Protein AF-A0A8J4FY74-F1 (afdb_monomer_lite)

Structure (mmCIF, N/CA/C/O backbone):
data_AF-A0A8J4FY74-F1
#
_entry.id   AF-A0A8J4FY74-F1
#
loop_
_atom_site.group_PDB
_atom_site.id
_atom_site.type_symbol
_atom_site.label_atom_id
_atom_site.label_alt_id
_atom_site.label_comp_id
_atom_site.label_asym_id
_atom_site.label_entity_id
_atom_site.label_seq_id
_atom_site.pdbx_PDB_ins_code
_atom_site.Cartn_x
_atom_site.Cartn_y
_atom_site.Cartn_z
_atom_site.occupancy
_atom_site.B_iso_or_equiv
_atom_site.auth_seq_id
_atom_site.auth_comp_id
_atom_site.auth_asym_id
_atom_site.auth_atom_id
_atom_site.pdbx_PDB_model_num
ATOM 1 N N . ASP A 1 1 ? -21.400 -2.188 -6.696 1.00 51.12 1 ASP A N 1
ATOM 2 C CA . ASP A 1 1 ? -20.088 -1.815 -6.118 1.00 51.12 1 ASP A CA 1
ATOM 3 C C . ASP A 1 1 ? -20.196 -1.837 -4.600 1.00 51.12 1 ASP A C 1
ATOM 5 O O . ASP A 1 1 ? -20.844 -0.982 -4.014 1.00 51.12 1 ASP A O 1
ATOM 9 N N . ASP A 1 2 ? -19.689 -2.893 -3.968 1.00 59.81 2 ASP A N 1
ATOM 10 C CA . ASP A 1 2 ? -20.059 -3.289 -2.596 1.00 59.81 2 ASP A CA 1
ATOM 11 C C . ASP A 1 2 ? -19.355 -2.467 -1.486 1.00 59.81 2 ASP A C 1
ATOM 13 O O . ASP A 1 2 ? -19.825 -2.362 -0.357 1.00 59.81 2 ASP A O 1
ATOM 17 N N . CYS A 1 3 ? -18.247 -1.794 -1.822 1.00 63.53 3 CYS A N 1
ATOM 18 C CA . CYS A 1 3 ? -17.341 -1.144 -0.859 1.00 63.53 3 CYS A CA 1
ATOM 19 C C . CYS A 1 3 ? -17.929 0.107 -0.172 1.00 63.53 3 CYS A C 1
ATOM 21 O O . CYS A 1 3 ? -17.532 0.456 0.940 1.00 63.53 3 CYS A O 1
ATOM 23 N N . THR A 1 4 ? -18.873 0.802 -0.816 1.00 62.53 4 THR A N 1
ATOM 24 C CA . THR A 1 4 ? -19.471 2.035 -0.273 1.00 62.53 4 THR A CA 1
ATOM 25 C C . THR A 1 4 ? -20.534 1.760 0.786 1.00 62.53 4 THR A C 1
ATOM 27 O O . THR A 1 4 ? -20.801 2.638 1.597 1.00 62.53 4 THR A O 1
ATOM 30 N N . LYS A 1 5 ? -21.114 0.555 0.842 1.00 59.00 5 LYS A N 1
ATOM 31 C CA . LYS A 1 5 ? -22.143 0.198 1.837 1.00 59.00 5 LYS A CA 1
ATOM 32 C C . LYS A 1 5 ? -21.549 -0.116 3.212 1.00 59.00 5 LYS A C 1
ATOM 34 O O . LYS A 1 5 ? -22.191 0.124 4.229 1.00 59.00 5 LYS A O 1
ATOM 39 N N . SER A 1 6 ? -20.303 -0.584 3.258 1.00 61.28 6 SER A N 1
ATOM 40 C CA . SER A 1 6 ? -19.584 -0.949 4.487 1.00 61.28 6 SER A CA 1
ATOM 41 C C . SER A 1 6 ? -18.916 0.228 5.217 1.00 61.28 6 SER A C 1
ATOM 43 O O . SER A 1 6 ? -18.246 0.023 6.228 1.00 61.28 6 SER A O 1
ATOM 45 N N . CYS A 1 7 ? -19.077 1.466 4.736 1.00 62.50 7 CYS A N 1
ATOM 46 C CA . CYS A 1 7 ? -18.387 2.640 5.284 1.00 62.50 7 CYS A CA 1
ATOM 47 C C . CYS A 1 7 ? -18.921 3.121 6.649 1.00 62.50 7 CYS A C 1
ATOM 49 O O . CYS A 1 7 ? -18.202 3.805 7.375 1.00 62.50 7 CYS A O 1
ATOM 51 N N . ALA A 1 8 ? -20.146 2.740 7.027 1.00 55.25 8 ALA A N 1
ATOM 52 C CA . ALA A 1 8 ? -20.832 3.261 8.211 1.00 55.25 8 ALA A CA 1
ATOM 53 C C . ALA A 1 8 ? -20.417 2.615 9.553 1.00 55.25 8 ALA A C 1
ATOM 55 O O . ALA A 1 8 ? -20.835 3.095 10.601 1.00 55.25 8 ALA A O 1
ATOM 56 N N . ALA A 1 9 ? -19.605 1.549 9.553 1.00 52.06 9 ALA A N 1
ATOM 57 C CA . ALA A 1 9 ? -19.385 0.713 10.746 1.00 52.06 9 ALA A CA 1
ATOM 58 C C . ALA A 1 9 ? -17.923 0.608 11.226 1.00 52.06 9 ALA A C 1
ATOM 60 O O . ALA A 1 9 ? -17.611 -0.225 12.075 1.00 52.06 9 ALA A O 1
ATOM 61 N N . ALA A 1 10 ? -17.001 1.417 10.700 1.00 51.25 10 ALA A N 1
ATOM 62 C CA . ALA A 1 10 ? -15.571 1.202 10.943 1.00 51.25 10 ALA A CA 1
ATOM 63 C C . ALA A 1 10 ? -15.005 1.871 12.217 1.00 51.25 10 ALA A C 1
ATOM 65 O O . ALA A 1 10 ? -13.792 1.952 12.388 1.00 51.25 10 ALA A O 1
ATOM 66 N N . ALA A 1 11 ? -15.871 2.321 13.127 1.00 47.19 11 ALA A N 1
ATOM 67 C CA . ALA A 1 11 ? -15.486 2.772 14.460 1.00 47.19 11 ALA A CA 1
ATOM 68 C C . ALA A 1 11 ? -16.169 1.877 15.508 1.00 47.19 11 ALA A C 1
ATOM 70 O O . ALA A 1 11 ? -17.337 2.081 15.826 1.00 47.19 11 ALA A O 1
ATOM 71 N N . GLY A 1 12 ? -15.445 0.876 16.025 1.00 50.69 12 GLY A N 1
ATOM 72 C CA . GLY A 1 12 ? -15.851 0.135 17.229 1.00 50.69 12 GLY A CA 1
ATOM 73 C C . GLY A 1 12 ? -16.395 -1.288 17.039 1.00 50.69 12 GLY A C 1
ATOM 74 O O . GLY A 1 12 ? -17.428 -1.618 17.615 1.00 50.69 12 GLY A O 1
ATOM 75 N N . SER A 1 13 ? -15.700 -2.167 16.305 1.00 52.16 13 SER A N 1
ATOM 76 C CA . SER A 1 13 ? -15.969 -3.620 16.345 1.00 52.16 13 SER A CA 1
ATOM 77 C C . SER A 1 13 ? -14.731 -4.420 16.760 1.00 52.16 13 SER A C 1
ATOM 79 O O . SER A 1 13 ? -13.610 -3.930 16.670 1.00 52.16 13 SER A O 1
ATOM 81 N N . LEU A 1 14 ? -14.913 -5.677 17.176 1.00 49.75 14 LEU A N 1
ATOM 82 C CA . LEU A 1 14 ? -13.839 -6.600 17.579 1.00 49.75 14 LEU A CA 1
ATOM 83 C C . LEU A 1 14 ? -12.745 -6.779 16.496 1.00 49.75 14 LEU A C 1
ATOM 85 O O . LEU A 1 14 ? -11.603 -7.101 16.825 1.00 49.75 14 LEU A O 1
ATOM 89 N N . ALA A 1 15 ? -13.055 -6.499 15.221 1.00 50.28 15 ALA A N 1
ATOM 90 C CA . ALA A 1 15 ? -12.091 -6.479 14.115 1.00 50.28 15 ALA A CA 1
ATOM 91 C C . ALA A 1 15 ? -11.041 -5.349 14.227 1.00 50.28 15 ALA A C 1
ATOM 93 O O . ALA A 1 15 ? -9.936 -5.482 13.699 1.00 50.28 15 ALA A O 1
ATOM 94 N N . ASP A 1 16 ? -11.344 -4.278 14.966 1.00 50.66 16 ASP A N 1
ATOM 95 C CA . ASP A 1 16 ? -10.445 -3.144 15.229 1.00 50.66 16 ASP A CA 1
ATOM 96 C C . ASP A 1 16 ? -9.227 -3.560 16.077 1.00 50.66 16 ASP A C 1
ATOM 98 O O . ASP A 1 16 ? -8.141 -2.995 15.971 1.00 50.66 16 ASP A O 1
ATOM 102 N N . SER A 1 17 ? -9.357 -4.642 16.857 1.00 54.47 17 SER A N 1
ATOM 103 C CA . SER A 1 17 ? -8.238 -5.188 17.635 1.00 54.47 17 SER A CA 1
ATOM 104 C C . SER A 1 17 ? -7.145 -5.840 16.770 1.00 54.47 17 SER A C 1
ATOM 106 O O . SER A 1 17 ? -5.993 -5.922 17.212 1.00 54.47 17 SER A O 1
ATOM 108 N N . ILE A 1 18 ? -7.482 -6.246 15.535 1.00 62.66 18 ILE A N 1
ATOM 109 C CA . ILE A 1 18 ? -6.575 -6.901 14.577 1.00 62.66 18 ILE A CA 1
ATOM 110 C C . ILE A 1 18 ? -5.935 -5.873 13.625 1.00 62.66 18 ILE A C 1
ATOM 112 O O . ILE A 1 18 ? -4.758 -6.005 13.286 1.00 62.66 18 ILE A O 1
ATOM 116 N N . ILE A 1 19 ? -6.657 -4.815 13.233 1.00 75.69 19 ILE A N 1
ATOM 117 C CA . ILE A 1 19 ? -6.165 -3.777 12.304 1.00 75.69 19 ILE A CA 1
ATOM 118 C C . ILE A 1 19 ? -5.483 -2.639 13.071 1.00 75.69 19 ILE A C 1
ATOM 120 O O . ILE A 1 19 ? -5.934 -1.495 13.099 1.00 75.69 19 ILE A O 1
ATOM 124 N N . ARG A 1 20 ? -4.353 -2.943 13.716 1.00 84.50 20 ARG A N 1
ATOM 125 C CA . ARG A 1 20 ? -3.568 -1.909 1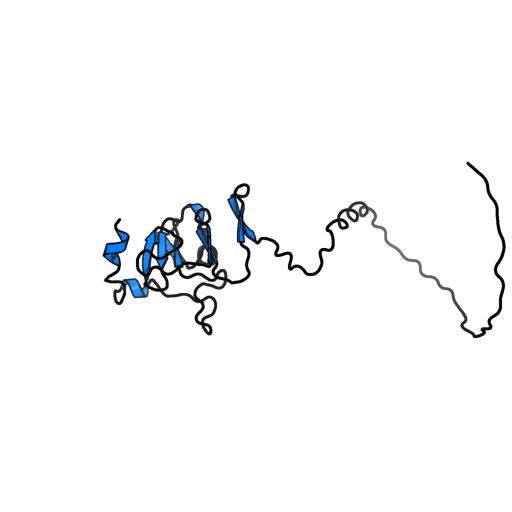4.403 1.00 84.50 20 ARG A CA 1
ATOM 126 C C . ARG A 1 20 ? -2.802 -1.059 13.395 1.00 84.50 20 ARG A C 1
ATOM 128 O O . ARG A 1 20 ? -2.045 -1.583 12.574 1.00 84.50 20 ARG A O 1
ATOM 135 N N . ARG A 1 21 ? -2.945 0.266 13.511 1.00 92.88 21 ARG A N 1
ATOM 136 C CA . ARG A 1 21 ? -2.099 1.235 12.798 1.00 92.88 21 ARG A CA 1
ATOM 137 C C . ARG A 1 21 ? -0.630 0.954 13.101 1.00 92.88 21 ARG A C 1
ATOM 139 O O . ARG A 1 21 ? -0.252 0.797 14.260 1.00 92.88 21 ARG A O 1
ATOM 146 N N . SER A 1 22 ? 0.193 0.937 12.059 1.00 94.94 22 SER A N 1
ATOM 147 C CA . SER A 1 22 ? 1.646 0.881 12.186 1.00 94.94 22 SER A CA 1
ATOM 148 C C . SER A 1 22 ? 2.260 2.206 11.746 1.00 94.94 22 SER A C 1
ATOM 150 O O . SER A 1 22 ? 1.730 2.894 10.868 1.00 94.94 22 SER A O 1
ATOM 152 N N . PHE A 1 23 ? 3.397 2.553 12.339 1.00 96.94 23 PHE A N 1
ATOM 153 C CA . PHE A 1 23 ? 4.067 3.824 12.100 1.00 96.94 23 PHE A CA 1
ATOM 154 C C . PHE A 1 23 ? 5.465 3.595 11.526 1.00 96.94 23 PHE A C 1
ATOM 156 O O . PHE A 1 23 ? 6.201 2.714 11.968 1.00 96.94 23 PHE A O 1
ATOM 163 N N . HIS A 1 24 ? 5.816 4.394 10.520 1.00 97.25 24 HIS A N 1
ATOM 164 C CA . HIS A 1 24 ? 7.198 4.559 10.081 1.00 97.25 24 HIS A CA 1
ATOM 165 C C . HIS A 1 24 ? 7.949 5.470 11.062 1.00 97.25 24 HIS A C 1
ATOM 167 O O . HIS A 1 24 ? 9.112 5.229 11.363 1.00 97.25 24 HIS A O 1
ATOM 173 N N . ASP A 1 25 ? 7.275 6.506 11.563 1.00 96.94 25 ASP A N 1
ATOM 174 C CA . ASP A 1 25 ? 7.751 7.373 12.638 1.00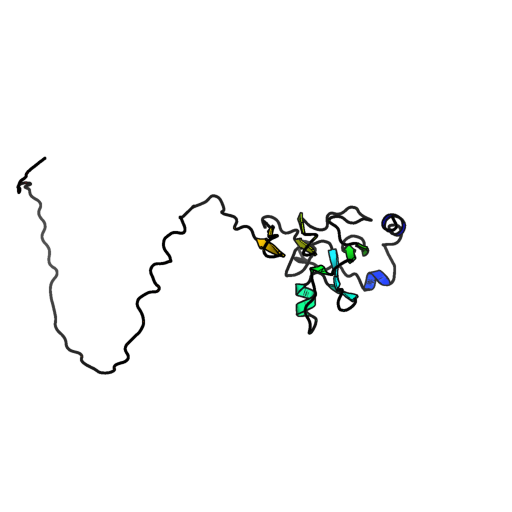 96.94 25 ASP A CA 1
ATOM 175 C C . ASP A 1 25 ? 6.564 7.678 13.557 1.00 96.94 25 ASP A C 1
ATOM 177 O O . ASP A 1 25 ? 5.616 8.361 13.162 1.00 96.94 25 ASP A O 1
ATOM 181 N N . ALA A 1 26 ? 6.591 7.113 14.763 1.00 95.19 26 ALA A N 1
ATOM 182 C CA . ALA A 1 26 ? 5.511 7.272 15.730 1.00 95.19 26 ALA A CA 1
ATOM 183 C C . ALA A 1 26 ? 5.476 8.681 16.341 1.00 95.19 26 ALA A C 1
ATOM 185 O O . ALA A 1 26 ? 4.389 9.192 16.598 1.00 95.19 26 ALA A O 1
ATOM 186 N N . ALA A 1 27 ? 6.633 9.325 16.528 1.00 96.44 27 ALA A N 1
ATOM 187 C CA . ALA A 1 27 ? 6.717 10.660 17.119 1.00 96.44 27 ALA A CA 1
ATOM 188 C C . ALA A 1 27 ? 6.156 11.725 16.167 1.00 96.44 27 ALA A C 1
ATOM 190 O O . ALA A 1 27 ? 5.453 12.636 16.597 1.00 96.44 27 ALA A O 1
ATOM 191 N N . ALA A 1 28 ? 6.406 11.568 14.865 1.00 95.38 28 ALA A N 1
ATOM 192 C CA . ALA A 1 28 ? 5.867 12.442 13.824 1.00 95.38 28 ALA A CA 1
ATOM 193 C C . ALA A 1 28 ? 4.465 12.031 13.323 1.00 95.38 28 ALA A C 1
ATOM 195 O O . ALA A 1 28 ? 3.920 12.676 12.427 1.00 95.38 28 ALA A O 1
ATOM 196 N N . GLY A 1 29 ? 3.881 10.942 13.842 1.00 94.75 29 GLY A N 1
ATOM 197 C CA . GLY A 1 29 ? 2.577 10.432 13.399 1.00 94.75 29 GLY A CA 1
ATOM 198 C C . GLY A 1 29 ? 2.554 9.914 11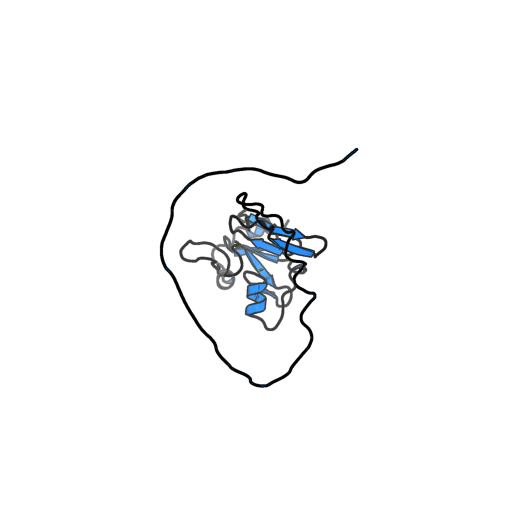.952 1.00 94.75 29 GLY A C 1
ATOM 199 O O . GLY A 1 29 ? 1.493 9.838 11.331 1.00 94.75 29 GLY A O 1
ATOM 200 N N . ILE A 1 30 ? 3.711 9.554 11.390 1.00 96.88 30 ILE A N 1
ATOM 201 C CA . ILE A 1 30 ? 3.843 9.091 10.005 1.00 96.88 30 ILE A CA 1
ATOM 202 C C . ILE A 1 30 ? 3.522 7.597 9.939 1.00 96.88 30 ILE A C 1
ATOM 204 O O . ILE A 1 30 ? 4.271 6.756 10.444 1.00 96.88 30 ILE A O 1
ATOM 208 N N . LEU A 1 31 ? 2.427 7.253 9.258 1.00 97.75 31 LEU A N 1
ATOM 209 C CA . LEU A 1 31 ? 2.002 5.867 9.054 1.00 97.75 31 LEU A CA 1
ATOM 210 C C . LEU A 1 31 ? 2.939 5.090 8.121 1.00 97.75 31 LEU A C 1
ATOM 212 O O . LEU A 1 31 ? 3.511 5.626 7.166 1.00 97.75 31 LEU A O 1
ATOM 216 N N . GLY A 1 32 ? 3.065 3.792 8.385 1.00 97.38 32 GLY A N 1
ATOM 217 C CA . GLY A 1 32 ? 3.876 2.883 7.585 1.00 97.38 32 GLY A CA 1
ATOM 218 C C . GLY A 1 32 ? 4.645 1.891 8.445 1.00 97.38 32 GLY A C 1
ATOM 219 O O . GLY A 1 32 ? 4.150 1.413 9.461 1.00 97.38 32 GLY A O 1
ATOM 220 N N . CYS A 1 33 ? 5.844 1.542 8.002 1.00 97.50 33 CYS A N 1
ATOM 221 C CA . CYS A 1 33 ? 6.778 0.661 8.705 1.00 97.50 33 CYS A CA 1
ATOM 222 C C . CYS A 1 33 ? 8.213 1.099 8.397 1.00 97.50 33 CYS A C 1
ATOM 224 O O . CYS A 1 33 ? 8.405 1.960 7.545 1.00 97.50 33 CYS A O 1
ATOM 226 N N . LYS A 1 34 ? 9.218 0.442 8.988 1.00 97.00 34 LYS A N 1
ATOM 227 C CA . LYS A 1 34 ? 10.648 0.710 8.721 1.00 97.00 34 LYS A CA 1
ATOM 228 C C . LYS A 1 34 ? 11.061 0.648 7.238 1.00 97.00 34 LYS A C 1
ATOM 230 O O . LYS A 1 34 ? 12.133 1.119 6.885 1.00 97.00 34 LYS A O 1
ATOM 235 N N . HIS A 1 35 ? 10.247 0.029 6.380 1.00 96.94 35 HIS A N 1
ATOM 236 C CA . HIS A 1 35 ? 10.546 -0.148 4.959 1.00 96.94 35 HIS A CA 1
ATOM 237 C C . HIS A 1 35 ? 9.963 0.950 4.065 1.00 96.94 35 HIS A C 1
ATOM 239 O O . HIS A 1 35 ? 10.622 1.395 3.130 1.00 96.94 35 HIS A O 1
ATOM 245 N N . TYR A 1 36 ? 8.710 1.338 4.321 1.00 97.12 36 TYR A N 1
ATOM 246 C CA . TYR A 1 36 ? 7.931 2.233 3.464 1.00 97.12 36 TYR A CA 1
ATOM 247 C C . TYR A 1 36 ? 6.963 3.061 4.306 1.00 97.12 36 TYR A C 1
ATOM 249 O O . TYR A 1 36 ? 6.305 2.527 5.212 1.00 97.12 36 TYR A O 1
ATOM 257 N N . ARG A 1 37 ? 6.819 4.343 3.959 1.00 97.75 37 ARG A N 1
ATOM 258 C CA . ARG A 1 37 ? 5.726 5.187 4.458 1.00 97.75 37 ARG A CA 1
ATOM 259 C C . ARG A 1 37 ? 4.479 4.867 3.645 1.00 97.75 37 ARG A C 1
ATOM 261 O O . ARG A 1 37 ? 4.550 4.825 2.426 1.00 97.75 37 ARG A O 1
ATOM 268 N N . ARG A 1 38 ? 3.349 4.579 4.286 1.00 97.94 38 ARG A N 1
ATOM 269 C CA . ARG A 1 38 ? 2.100 4.199 3.595 1.00 97.94 38 ARG A CA 1
ATOM 270 C C . ARG A 1 38 ? 0.932 4.190 4.564 1.00 97.94 38 ARG A C 1
ATOM 272 O O . ARG A 1 38 ? 1.122 3.977 5.757 1.00 97.94 38 ARG A O 1
ATOM 279 N N . LYS A 1 39 ? -0.283 4.342 4.040 1.00 97.56 39 LYS A N 1
ATOM 280 C CA . LYS A 1 39 ? -1.524 4.383 4.832 1.00 97.56 39 LYS A CA 1
ATOM 281 C C . LYS A 1 39 ? -2.391 3.119 4.706 1.00 97.56 39 LYS A C 1
ATOM 283 O O . LYS A 1 39 ? -3.532 3.122 5.160 1.00 97.56 39 LYS A O 1
ATOM 288 N N . CYS A 1 40 ? -1.868 2.037 4.126 1.00 97.19 40 CYS A N 1
ATOM 289 C CA . CYS A 1 40 ? -2.539 0.733 4.052 1.00 97.19 40 CYS A CA 1
ATOM 290 C C . CYS A 1 40 ? -1.664 -0.442 4.492 1.00 97.19 40 CYS A C 1
ATOM 292 O O . CYS A 1 40 ? -0.441 -0.396 4.350 1.00 97.19 40 CYS A O 1
ATOM 294 N N . GLN A 1 41 ? -2.308 -1.517 4.944 1.00 97.25 41 GLN A N 1
ATOM 295 C CA . GLN A 1 41 ? -1.713 -2.836 5.183 1.00 97.25 41 GLN A CA 1
ATOM 296 C C . GLN A 1 41 ? -2.219 -3.821 4.121 1.00 97.25 41 GLN A C 1
ATOM 298 O O . GLN A 1 41 ? -3.346 -3.690 3.656 1.00 97.25 41 GLN A O 1
ATOM 303 N N . LEU A 1 42 ? -1.394 -4.778 3.708 1.00 97.44 42 LEU A N 1
ATOM 304 C CA . LEU A 1 42 ? -1.733 -5.790 2.707 1.00 97.44 42 LEU A CA 1
ATOM 305 C C . LEU A 1 42 ? -2.233 -7.067 3.378 1.00 97.44 42 LEU A C 1
ATOM 307 O O . LEU A 1 42 ? -1.706 -7.463 4.419 1.00 97.44 42 LEU A O 1
ATOM 311 N N . VAL A 1 43 ? -3.194 -7.730 2.739 1.00 97.25 43 VAL A N 1
ATOM 312 C CA . VAL A 1 43 ? -3.535 -9.121 3.053 1.00 97.25 43 VAL A CA 1
ATOM 313 C C . VAL A 1 43 ? -2.596 -10.018 2.253 1.00 97.25 43 VAL A C 1
ATOM 315 O O . VAL A 1 43 ? -2.578 -9.967 1.024 1.00 97.25 43 VAL A O 1
ATOM 318 N N . ALA A 1 44 ? -1.772 -10.804 2.940 1.00 97.06 44 ALA A N 1
ATOM 319 C CA . ALA A 1 44 ? -0.825 -11.698 2.293 1.00 97.06 44 ALA A CA 1
ATOM 320 C C . ALA A 1 44 ? -1.574 -12.873 1.636 1.00 97.06 44 ALA A C 1
ATOM 322 O O . ALA A 1 44 ? -2.237 -13.630 2.348 1.00 97.06 44 ALA A O 1
ATOM 323 N N . PRO A 1 45 ? -1.458 -13.083 0.312 1.00 97.44 45 PRO A N 1
ATOM 324 C CA . PRO A 1 45 ? -2.218 -14.121 -0.392 1.00 97.44 45 PRO A CA 1
ATOM 325 C C . PRO A 1 45 ? -1.814 -15.546 0.014 1.00 97.44 45 PRO A C 1
ATOM 327 O O . PRO A 1 45 ? -2.618 -16.464 -0.077 1.00 97.44 45 PRO A O 1
ATOM 330 N N . CYS A 1 46 ? -0.583 -15.736 0.494 1.00 97.25 46 CYS A N 1
ATOM 331 C CA . CYS A 1 46 ? -0.056 -17.038 0.908 1.00 97.25 46 CYS A CA 1
ATOM 332 C C . CYS A 1 46 ? -0.623 -17.549 2.241 1.00 97.25 46 CYS A C 1
ATOM 334 O O . CYS A 1 46 ? -0.716 -18.757 2.431 1.00 97.25 46 CYS A O 1
ATOM 336 N N . CYS A 1 47 ? -0.979 -16.663 3.174 1.00 96.06 47 CYS A N 1
ATOM 337 C CA . CYS A 1 47 ? -1.368 -17.063 4.532 1.00 96.06 47 CYS A CA 1
ATOM 338 C C . CYS A 1 47 ? -2.590 -16.323 5.096 1.00 96.06 47 CYS A C 1
ATOM 340 O O . CYS A 1 47 ? -2.985 -16.580 6.231 1.00 96.06 47 CYS A O 1
ATOM 342 N N . GLY A 1 48 ? -3.168 -15.376 4.350 1.00 94.44 48 GLY A N 1
ATOM 343 C CA . GLY A 1 48 ? -4.327 -14.575 4.760 1.00 94.44 48 GLY A CA 1
ATOM 344 C C . GLY A 1 48 ? -4.056 -13.577 5.893 1.00 94.44 48 GLY A C 1
ATOM 345 O O . GLY A 1 48 ? -4.967 -12.871 6.322 1.00 94.44 48 GLY A O 1
ATOM 346 N N . LYS A 1 49 ? -2.816 -13.505 6.392 1.00 95.12 49 LYS A N 1
ATOM 347 C CA . LYS A 1 49 ? -2.409 -12.600 7.472 1.00 95.12 49 LYS A CA 1
ATOM 348 C C . LYS A 1 49 ? -2.169 -11.186 6.949 1.00 95.12 49 LYS A C 1
ATOM 350 O O . LYS A 1 49 ? -1.916 -10.970 5.765 1.00 95.12 49 LYS A O 1
ATOM 355 N N . ILE A 1 50 ? -2.220 -10.218 7.857 1.00 96.19 50 ILE A N 1
ATOM 356 C CA . ILE A 1 50 ? -2.144 -8.794 7.534 1.00 96.19 50 ILE A CA 1
ATOM 357 C C . ILE A 1 50 ? -0.755 -8.269 7.872 1.00 96.19 50 ILE A C 1
ATOM 359 O O . ILE A 1 50 ? -0.286 -8.414 8.999 1.00 96.19 50 ILE A O 1
ATOM 363 N N . PHE A 1 51 ? -0.114 -7.621 6.903 1.00 97.19 51 PHE A N 1
ATOM 364 C CA . PHE A 1 51 ? 1.210 -7.030 7.074 1.00 97.19 51 PHE A CA 1
ATOM 365 C C . PHE A 1 51 ? 1.275 -5.646 6.450 1.00 97.19 51 PHE A C 1
ATOM 367 O O . PHE A 1 51 ? 0.711 -5.394 5.389 1.00 97.19 51 PHE A O 1
ATOM 374 N N . THR A 1 52 ? 2.034 -4.733 7.055 1.00 97.06 52 THR A N 1
ATOM 375 C CA . THR A 1 52 ? 2.184 -3.377 6.509 1.00 97.06 52 THR A CA 1
ATOM 376 C C . THR A 1 52 ? 2.813 -3.371 5.119 1.00 97.06 52 THR A C 1
ATOM 378 O O . THR A 1 52 ? 2.438 -2.566 4.273 1.00 97.06 52 THR A O 1
ATOM 381 N N . CYS A 1 53 ? 3.754 -4.271 4.844 1.00 97.75 53 CYS A N 1
ATOM 382 C CA . CYS A 1 53 ? 4.306 -4.464 3.507 1.00 97.75 53 CYS A CA 1
ATOM 383 C C . CYS A 1 53 ? 4.858 -5.884 3.341 1.00 97.75 53 CYS A C 1
ATOM 385 O O . CYS A 1 53 ? 5.014 -6.611 4.320 1.00 97.75 53 CYS A O 1
ATOM 387 N N . ARG A 1 54 ? 5.236 -6.245 2.108 1.00 97.56 54 ARG A N 1
ATOM 388 C CA . ARG A 1 54 ? 5.835 -7.555 1.802 1.00 97.56 54 ARG A CA 1
ATOM 389 C C . ARG A 1 54 ? 7.113 -7.849 2.591 1.00 97.56 54 ARG A C 1
ATOM 391 O O . ARG A 1 54 ? 7.374 -8.991 2.910 1.00 97.56 54 ARG A O 1
ATOM 398 N N . LEU A 1 55 ? 7.914 -6.824 2.893 1.00 97.94 55 LEU A N 1
ATOM 399 C CA . LEU A 1 55 ? 9.161 -7.010 3.638 1.00 97.94 55 LEU A CA 1
ATOM 400 C C . LEU A 1 55 ? 8.872 -7.281 5.117 1.00 97.94 55 LEU A C 1
ATOM 402 O O . LEU A 1 55 ? 9.524 -8.112 5.722 1.00 97.94 55 LEU A O 1
ATOM 406 N N . CYS A 1 56 ? 7.834 -6.657 5.683 1.00 97.94 56 CYS A N 1
ATOM 407 C CA . CYS A 1 56 ? 7.361 -7.011 7.022 1.00 97.94 56 CYS A CA 1
ATOM 408 C C . CYS A 1 56 ? 6.799 -8.437 7.080 1.00 97.94 56 CYS A C 1
ATOM 410 O O . CYS A 1 56 ? 6.928 -9.078 8.114 1.00 97.94 56 CYS A O 1
ATOM 412 N N . HIS A 1 57 ? 6.176 -8.917 5.999 1.00 97.81 57 HIS A N 1
ATOM 413 C CA . HIS A 1 57 ? 5.783 -10.320 5.890 1.00 97.81 57 HIS A CA 1
ATOM 414 C C . HIS A 1 57 ? 7.014 -11.233 5.872 1.00 97.81 57 HIS A C 1
ATOM 416 O O . HIS A 1 57 ? 7.110 -12.118 6.714 1.00 97.81 57 HIS A O 1
ATOM 422 N N . ASP A 1 58 ? 7.940 -11.006 4.932 1.00 97.88 58 ASP A N 1
ATOM 423 C CA . ASP A 1 58 ? 9.146 -11.826 4.754 1.00 97.88 58 ASP A CA 1
ATOM 424 C C . ASP A 1 58 ? 10.019 -11.851 6.031 1.00 97.88 58 ASP A C 1
ATOM 426 O O . ASP A 1 58 ? 10.651 -12.860 6.309 1.00 97.88 58 ASP A O 1
ATOM 430 N N . ASP A 1 59 ? 10.030 -10.773 6.826 1.00 97.62 59 ASP A N 1
ATOM 431 C CA . ASP A 1 59 ? 10.732 -10.714 8.120 1.00 97.62 59 ASP A CA 1
ATOM 432 C C . ASP A 1 59 ? 10.052 -11.557 9.220 1.00 97.62 59 ASP A C 1
ATOM 434 O O . ASP A 1 59 ? 10.712 -12.008 10.154 1.00 97.62 59 ASP A O 1
ATOM 438 N N . ALA A 1 60 ? 8.725 -11.705 9.164 1.00 96.88 60 ALA A N 1
ATOM 439 C CA . ALA A 1 60 ? 7.921 -12.332 10.217 1.00 96.88 60 ALA A CA 1
ATOM 440 C C . ALA A 1 60 ? 7.527 -13.785 9.908 1.00 96.88 60 ALA A C 1
ATOM 442 O O . ALA A 1 60 ? 7.026 -14.485 10.789 1.00 96.88 60 ALA A O 1
ATOM 443 N N . CYS A 1 61 ? 7.700 -14.219 8.660 1.00 96.44 61 CYS A N 1
ATOM 444 C CA . CYS A 1 61 ? 7.327 -15.542 8.177 1.00 96.44 61 CYS A CA 1
ATOM 445 C C . CYS A 1 61 ? 8.547 -16.274 7.610 1.00 96.44 61 CYS A C 1
ATOM 447 O O . CYS A 1 61 ? 9.504 -15.671 7.142 1.00 96.44 61 CYS A O 1
ATOM 449 N N . ASP A 1 62 ? 8.479 -17.598 7.591 1.00 96.56 62 ASP A N 1
ATOM 450 C CA . ASP A 1 62 ? 9.484 -18.505 7.021 1.00 96.56 62 ASP A CA 1
ATOM 451 C C . ASP A 1 62 ? 9.412 -18.631 5.486 1.00 96.56 62 ASP A C 1
ATOM 453 O O . ASP A 1 62 ? 10.123 -19.430 4.876 1.00 96.56 62 ASP A O 1
ATOM 457 N N . HIS A 1 63 ? 8.559 -17.837 4.842 1.00 96.56 63 HIS A N 1
ATOM 458 C CA . HIS A 1 63 ? 8.334 -17.848 3.405 1.00 96.56 63 HIS A CA 1
ATOM 459 C C . HIS A 1 63 ? 8.172 -16.431 2.862 1.00 96.56 63 HIS A C 1
ATOM 461 O O . HIS A 1 63 ? 7.925 -15.466 3.589 1.00 96.56 63 HIS A O 1
ATOM 467 N N . ARG A 1 64 ? 8.299 -16.310 1.539 1.00 97.12 64 ARG A N 1
ATOM 468 C CA . ARG A 1 64 ? 8.221 -15.025 0.848 1.00 97.12 64 ARG A CA 1
ATOM 469 C C . ARG A 1 64 ? 6.828 -14.766 0.307 1.00 97.12 64 ARG A C 1
ATOM 471 O O . ARG A 1 64 ? 6.214 -15.654 -0.280 1.00 97.12 64 ARG A O 1
ATOM 478 N N . MET A 1 65 ? 6.367 -13.531 0.446 1.00 97.19 65 MET A N 1
ATOM 479 C CA . MET A 1 65 ? 5.082 -13.114 -0.105 1.00 97.19 65 MET A CA 1
ATOM 480 C C . MET A 1 65 ? 5.192 -12.849 -1.608 1.00 97.19 65 MET A C 1
ATOM 482 O O . MET A 1 65 ? 6.035 -12.054 -2.047 1.00 97.19 65 MET A O 1
ATOM 486 N N . ASP A 1 66 ? 4.285 -13.430 -2.397 1.00 96.62 66 ASP A N 1
ATOM 487 C CA . ASP A 1 66 ? 4.099 -12.999 -3.779 1.00 96.62 66 ASP A CA 1
ATOM 488 C C . ASP A 1 66 ? 3.407 -11.630 -3.807 1.00 96.62 66 ASP A C 1
ATOM 490 O O . ASP A 1 66 ? 2.265 -11.461 -3.382 1.00 96.62 66 ASP A O 1
ATOM 494 N N . ARG A 1 67 ? 4.131 -10.629 -4.309 1.00 95.56 67 ARG A N 1
ATOM 495 C CA . ARG A 1 67 ? 3.647 -9.251 -4.404 1.00 95.56 67 ARG A CA 1
ATOM 496 C C . ARG A 1 67 ? 2.632 -9.045 -5.525 1.00 95.56 67 ARG A C 1
ATOM 498 O O . ARG A 1 67 ? 1.892 -8.073 -5.451 1.00 95.56 67 ARG A O 1
ATOM 505 N N . TYR A 1 68 ? 2.608 -9.892 -6.553 1.00 96.75 68 TYR A N 1
ATOM 506 C CA . TYR A 1 68 ? 1.708 -9.717 -7.701 1.00 96.75 68 TYR A CA 1
ATOM 507 C C . TYR A 1 68 ? 0.317 -10.300 -7.427 1.00 96.75 68 TYR A C 1
ATOM 509 O O . TYR A 1 68 ? -0.665 -9.803 -7.962 1.00 96.75 68 TYR A O 1
ATOM 517 N N . ALA A 1 69 ? 0.227 -11.297 -6.543 1.00 97.44 69 ALA A N 1
ATOM 518 C CA . ALA A 1 69 ? -1.021 -11.967 -6.177 1.00 97.44 69 ALA A CA 1
ATOM 519 C C . ALA A 1 69 ? -1.852 -11.237 -5.099 1.00 97.44 69 ALA A C 1
ATOM 521 O O . ALA A 1 69 ? -2.898 -11.731 -4.684 1.00 97.44 69 ALA A O 1
ATOM 522 N N . VAL A 1 70 ? -1.396 -10.083 -4.602 1.00 97.62 70 VAL A N 1
ATOM 523 C CA . VAL A 1 70 ? -2.118 -9.328 -3.568 1.00 97.62 70 VAL A CA 1
ATOM 524 C C . VAL A 1 70 ? -3.378 -8.702 -4.170 1.00 97.62 70 VAL A C 1
ATOM 526 O O . VAL A 1 70 ? -3.283 -7.876 -5.067 1.00 97.62 70 VAL A O 1
ATOM 529 N N . SER A 1 71 ? -4.553 -9.053 -3.651 1.00 97.38 71 SER A N 1
ATOM 530 C CA . SER A 1 71 ? -5.846 -8.546 -4.140 1.00 97.38 71 SER A CA 1
ATOM 531 C C . SER A 1 71 ? -6.552 -7.607 -3.160 1.00 97.38 71 SER A C 1
ATOM 533 O O . SER A 1 71 ? -7.355 -6.771 -3.577 1.00 97.38 71 SER A O 1
ATOM 535 N N . GLU A 1 72 ? -6.223 -7.685 -1.868 1.00 96.69 72 GLU A N 1
ATOM 536 C CA . GLU A 1 72 ? -6.909 -6.947 -0.805 1.00 96.69 72 GLU A CA 1
ATOM 537 C C . GLU A 1 72 ? -5.951 -6.194 0.129 1.00 96.69 72 GLU A C 1
ATOM 539 O O . GLU A 1 72 ? -4.800 -6.581 0.363 1.00 96.69 72 GLU A O 1
ATOM 544 N N . MET A 1 73 ? -6.454 -5.100 0.700 1.00 96.12 73 MET A N 1
ATOM 545 C CA . MET A 1 73 ? -5.752 -4.256 1.660 1.00 96.12 73 MET A CA 1
ATOM 546 C C . MET A 1 73 ? -6.694 -3.704 2.735 1.00 96.12 73 MET A C 1
ATOM 548 O O . MET A 1 73 ? -7.903 -3.597 2.540 1.00 96.12 73 MET A O 1
ATOM 552 N N . TYR A 1 74 ? -6.115 -3.273 3.851 1.00 96.19 74 TYR A N 1
ATOM 553 C CA . TYR A 1 74 ? -6.796 -2.534 4.909 1.00 96.19 74 TYR A CA 1
ATOM 554 C C . TYR A 1 74 ? -6.337 -1.079 4.936 1.00 96.19 74 TYR A C 1
ATOM 556 O O . TYR A 1 74 ? -5.140 -0.795 4.840 1.00 96.19 74 TYR A O 1
ATOM 564 N N . CYS A 1 75 ? -7.273 -0.141 5.091 1.00 95.31 75 CYS A N 1
ATOM 565 C CA . CYS A 1 75 ? -6.939 1.262 5.328 1.00 95.31 75 CYS A CA 1
ATOM 566 C C . CYS A 1 75 ? -6.520 1.464 6.786 1.00 95.31 75 CYS A C 1
ATOM 568 O O . CYS A 1 75 ? -7.302 1.200 7.690 1.00 95.31 75 CYS A O 1
ATOM 570 N N . MET A 1 76 ? -5.338 2.026 7.036 1.00 94.75 76 MET A N 1
ATOM 571 C CA . MET A 1 76 ? -4.915 2.354 8.400 1.00 94.75 76 MET A CA 1
ATOM 572 C C . MET A 1 76 ? -5.667 3.562 8.978 1.00 94.75 76 MET A C 1
ATOM 574 O O . MET A 1 76 ? -5.692 3.737 10.189 1.00 94.75 76 MET A O 1
ATOM 578 N N . MET A 1 77 ? -6.298 4.406 8.154 1.00 92.69 77 MET A N 1
ATOM 579 C CA . MET A 1 77 ? -7.047 5.562 8.663 1.00 92.69 77 MET A CA 1
ATOM 580 C C . MET A 1 77 ? -8.408 5.161 9.227 1.00 92.69 77 MET A C 1
ATOM 582 O O . MET A 1 77 ? -8.746 5.584 10.327 1.00 92.69 77 MET A O 1
ATOM 586 N N . CYS A 1 78 ? -9.168 4.351 8.491 1.00 91.06 78 CYS A N 1
ATOM 587 C CA . CYS A 1 78 ? -10.541 3.997 8.851 1.00 91.06 78 CYS A CA 1
ATOM 588 C C . CYS A 1 78 ? -10.771 2.493 9.037 1.00 91.06 78 CYS A C 1
ATOM 590 O O . CYS A 1 78 ? -11.913 2.095 9.148 1.00 91.06 78 CYS A O 1
ATOM 592 N N . GLY A 1 79 ? -9.749 1.639 8.975 1.00 90.75 79 GLY A N 1
ATOM 593 C CA . GLY A 1 79 ? -9.878 0.200 9.236 1.00 90.75 79 GLY A CA 1
ATOM 594 C C . GLY A 1 79 ? -10.597 -0.629 8.161 1.00 90.75 79 GLY A C 1
ATOM 595 O O . GLY A 1 79 ? -10.697 -1.842 8.312 1.00 90.75 79 GLY A O 1
ATOM 596 N N . ILE A 1 80 ? -11.086 -0.032 7.066 1.00 91.06 80 ILE A N 1
ATOM 597 C CA . ILE A 1 80 ? -11.865 -0.772 6.057 1.00 91.06 80 ILE A CA 1
ATOM 598 C C . ILE A 1 80 ? -10.990 -1.760 5.266 1.00 91.06 80 ILE A C 1
ATOM 600 O O . ILE A 1 80 ? -9.920 -1.380 4.771 1.00 91.06 80 ILE A O 1
ATOM 604 N N . ARG A 1 81 ? -11.471 -3.001 5.107 1.00 93.62 81 ARG A N 1
ATOM 605 C CA . ARG A 1 81 ? -10.959 -3.970 4.123 1.00 93.62 81 ARG A CA 1
ATOM 606 C C . ARG A 1 81 ? -11.500 -3.614 2.746 1.00 93.62 81 ARG A C 1
ATOM 608 O O . ARG A 1 81 ? -12.688 -3.350 2.603 1.00 93.62 81 ARG A O 1
ATOM 615 N N . GLN A 1 82 ? -10.648 -3.614 1.736 1.00 93.75 82 GLN A N 1
ATOM 616 C CA . GLN A 1 82 ? -11.024 -3.239 0.378 1.00 93.75 82 GLN A CA 1
ATOM 617 C C . GLN A 1 82 ? -10.098 -3.897 -0.650 1.00 93.75 82 GLN A C 1
ATOM 619 O O . GLN A 1 82 ? -8.986 -4.302 -0.294 1.00 93.75 82 GLN A O 1
ATOM 624 N N . PRO A 1 83 ? -10.503 -3.950 -1.929 1.00 96.19 83 PRO A N 1
ATOM 625 C CA . PRO A 1 83 ? -9.589 -4.272 -3.017 1.00 96.19 83 PRO A CA 1
ATOM 626 C C . PRO A 1 83 ? -8.388 -3.322 -3.034 1.00 96.19 83 PRO A C 1
ATOM 628 O O . PRO A 1 83 ? -8.503 -2.153 -2.650 1.00 96.19 83 PRO A O 1
ATOM 631 N N . VAL A 1 84 ? -7.230 -3.802 -3.487 1.00 96.88 84 VAL A N 1
ATOM 632 C CA . VAL A 1 84 ? -6.047 -2.941 -3.585 1.00 96.88 84 VAL A CA 1
ATOM 633 C C . VAL A 1 84 ? -6.311 -1.783 -4.549 1.00 96.88 84 VAL A C 1
ATOM 635 O O . VAL A 1 84 ? -6.801 -1.967 -5.660 1.00 96.88 84 VAL A O 1
ATOM 638 N N . GLY A 1 85 ? -5.966 -0.570 -4.123 1.00 96.06 85 GLY A N 1
ATOM 639 C CA . GLY A 1 85 ? -6.188 0.626 -4.920 1.00 96.06 85 GLY A CA 1
ATOM 640 C C . GLY A 1 85 ? -5.428 1.846 -4.401 1.00 96.06 85 GLY A C 1
ATOM 641 O O . GLY A 1 85 ? -4.869 1.827 -3.302 1.00 96.06 85 GLY A O 1
ATOM 642 N N . PRO A 1 86 ? -5.397 2.938 -5.181 1.00 97.31 86 PRO A N 1
ATOM 643 C CA . PRO A 1 86 ? -4.645 4.141 -4.826 1.00 97.31 86 PRO A CA 1
ATOM 644 C C . PRO A 1 86 ? -5.296 4.957 -3.701 1.00 97.31 86 PRO A C 1
ATOM 646 O O . PRO A 1 86 ? -4.623 5.750 -3.038 1.00 97.31 86 PRO A O 1
ATOM 649 N N . LYS A 1 87 ? -6.603 4.785 -3.479 1.00 97.31 87 LYS A N 1
ATOM 650 C CA . LYS A 1 87 ? -7.394 5.525 -2.492 1.00 97.31 87 LYS A CA 1
ATOM 651 C C . LYS A 1 87 ? -8.278 4.583 -1.692 1.00 97.31 87 LYS A C 1
ATOM 653 O O . LYS A 1 87 ? -8.614 3.500 -2.159 1.00 97.31 87 LYS A O 1
ATOM 658 N N . CYS A 1 88 ? -8.673 5.027 -0.505 1.00 95.94 88 CYS A N 1
ATOM 659 C CA . CYS A 1 88 ? -9.663 4.327 0.295 1.00 95.94 88 CYS A CA 1
ATOM 660 C C . CYS A 1 88 ? -11.053 4.479 -0.327 1.00 95.94 88 CYS A C 1
ATOM 662 O O . CYS A 1 88 ? -11.493 5.608 -0.536 1.00 95.94 88 CYS A O 1
ATOM 664 N N . CYS A 1 89 ? -11.772 3.379 -0.532 1.00 92.62 89 CYS A N 1
ATOM 665 C CA . CYS A 1 89 ? -13.159 3.394 -0.998 1.00 92.62 89 CYS A CA 1
ATOM 666 C C . CYS A 1 89 ? -14.133 3.994 0.036 1.00 92.62 89 CYS A C 1
ATOM 668 O O . CYS A 1 89 ? -15.220 4.427 -0.326 1.00 92.62 89 CYS A O 1
ATOM 670 N N . CYS A 1 90 ? -13.743 4.014 1.316 1.00 91.69 90 CYS A N 1
ATOM 671 C CA . CYS A 1 90 ? -14.562 4.503 2.423 1.00 91.69 90 CYS A CA 1
ATOM 672 C C . CYS A 1 90 ? -14.252 5.968 2.753 1.00 91.69 90 CYS A C 1
ATOM 674 O O . CYS A 1 90 ? -15.115 6.826 2.632 1.00 91.69 90 CYS A O 1
ATOM 676 N N . CYS A 1 91 ? -13.022 6.272 3.183 1.00 92.06 91 CYS A N 1
ATOM 677 C CA . CYS A 1 91 ? -12.656 7.617 3.647 1.00 92.06 91 CYS A CA 1
ATOM 678 C C . CYS A 1 91 ? -11.960 8.482 2.584 1.00 92.06 91 CYS A C 1
ATOM 680 O O . CYS A 1 91 ? -11.530 9.592 2.882 1.00 92.06 91 CYS A O 1
ATOM 682 N N . GLY A 1 92 ? -11.770 7.971 1.363 1.00 94.31 92 GLY A N 1
ATOM 683 C CA . GLY A 1 92 ? -11.174 8.716 0.248 1.00 94.31 92 GLY A CA 1
ATOM 684 C C . GLY A 1 92 ? -9.672 9.012 0.356 1.00 94.31 92 GLY A C 1
ATOM 685 O O . GLY A 1 92 ? -9.086 9.499 -0.612 1.00 94.31 92 GLY A O 1
ATOM 686 N N . VAL A 1 93 ? -9.021 8.711 1.489 1.00 96.00 93 VAL A N 1
ATOM 687 C CA . VAL A 1 93 ? -7.596 9.018 1.693 1.00 96.00 93 VAL A CA 1
ATOM 688 C C . VAL A 1 93 ? -6.719 8.323 0.648 1.00 96.00 93 VAL A C 1
ATOM 690 O O . VAL A 1 93 ? -6.921 7.147 0.337 1.00 96.00 93 VAL A O 1
ATOM 693 N N . ALA A 1 94 ? -5.720 9.035 0.126 1.00 97.75 94 ALA A N 1
ATOM 694 C CA . ALA A 1 94 ? -4.692 8.445 -0.726 1.00 97.75 94 ALA A CA 1
ATOM 695 C C . ALA A 1 94 ? -3.761 7.538 0.095 1.00 97.75 94 ALA A C 1
ATOM 697 O O . ALA A 1 94 ? -3.261 7.940 1.152 1.00 97.75 94 ALA A O 1
ATOM 698 N N . MET A 1 95 ? -3.507 6.327 -0.403 1.00 97.50 95 MET A N 1
ATOM 699 C CA . MET A 1 95 ? -2.726 5.312 0.316 1.00 97.50 95 MET A CA 1
ATOM 700 C C . MET A 1 95 ? -1.233 5.618 0.373 1.00 97.50 95 MET A C 1
ATOM 702 O O . MET A 1 95 ? -0.563 5.222 1.329 1.00 97.50 95 MET A O 1
ATOM 706 N N . ALA A 1 96 ? -0.729 6.321 -0.637 1.00 97.88 96 ALA A N 1
ATOM 707 C CA . ALA A 1 96 ? 0.647 6.776 -0.757 1.00 97.88 96 ALA A CA 1
ATOM 708 C C . ALA A 1 96 ? 0.760 7.821 -1.883 1.00 97.88 96 ALA A C 1
ATOM 710 O O . ALA A 1 96 ? -0.149 7.939 -2.710 1.00 97.88 96 ALA A O 1
ATOM 711 N N . ARG A 1 97 ? 1.888 8.537 -1.941 1.00 96.56 97 ARG A N 1
ATOM 712 C CA . ARG A 1 97 ? 2.271 9.401 -3.071 1.00 96.56 97 ARG A CA 1
ATOM 713 C C . ARG A 1 97 ? 2.566 8.585 -4.326 1.00 96.56 97 ARG A C 1
ATOM 715 O O . ARG A 1 97 ? 2.086 8.932 -5.399 1.00 96.56 97 ARG A O 1
ATOM 722 N N . TYR A 1 98 ? 3.342 7.511 -4.186 1.00 97.56 98 TYR A N 1
ATOM 723 C CA . TYR A 1 98 ? 3.610 6.557 -5.254 1.00 97.56 98 TYR A CA 1
ATOM 724 C C . TYR A 1 98 ? 2.831 5.264 -5.017 1.00 97.56 98 TYR A C 1
ATOM 726 O O . TYR A 1 98 ? 2.914 4.663 -3.942 1.00 97.56 98 TYR A O 1
ATOM 734 N N . VAL A 1 99 ? 2.104 4.824 -6.045 1.00 97.94 99 VAL A N 1
ATOM 735 C CA . VAL A 1 99 ? 1.342 3.574 -6.046 1.00 97.94 99 VAL A CA 1
ATOM 736 C C . VAL A 1 99 ? 1.644 2.813 -7.329 1.00 97.94 99 VAL A C 1
ATOM 738 O O . VAL A 1 99 ? 1.429 3.321 -8.427 1.00 97.94 99 VAL A O 1
ATOM 741 N N . CYS A 1 100 ? 2.106 1.573 -7.194 1.00 97.75 100 CYS A N 1
ATOM 742 C CA . CYS A 1 100 ? 2.224 0.647 -8.313 1.00 97.75 100 CYS A CA 1
ATOM 743 C C . CYS A 1 100 ? 1.207 -0.480 -8.157 1.00 97.75 100 CYS A C 1
ATOM 745 O O . CYS A 1 100 ? 1.384 -1.340 -7.298 1.00 97.75 100 CYS A O 1
ATOM 747 N N . ASN A 1 101 ? 0.192 -0.512 -9.022 1.00 94.69 101 ASN A N 1
ATOM 748 C CA . ASN A 1 101 ? -0.837 -1.560 -9.016 1.00 94.69 101 ASN A CA 1
ATOM 749 C C . ASN A 1 101 ? -0.318 -2.920 -9.506 1.00 94.69 101 ASN A C 1
ATOM 751 O O . ASN A 1 101 ? -0.946 -3.931 -9.256 1.00 94.69 101 ASN A O 1
ATOM 755 N N . ILE A 1 102 ? 0.827 -2.962 -10.193 1.00 96.50 102 ILE A N 1
ATOM 756 C CA . ILE A 1 102 ? 1.420 -4.224 -10.661 1.00 96.50 102 ILE A CA 1
ATOM 757 C C . ILE A 1 102 ? 2.187 -4.889 -9.513 1.00 96.50 102 ILE A C 1
ATOM 759 O O . ILE A 1 102 ? 2.002 -6.060 -9.211 1.00 96.50 102 ILE A O 1
ATOM 763 N N . CYS A 1 103 ? 3.065 -4.136 -8.846 1.00 97.38 103 CYS A N 1
ATOM 764 C CA . CYS A 1 103 ? 3.891 -4.654 -7.752 1.00 97.38 103 CYS A CA 1
ATOM 765 C C . CYS A 1 103 ? 3.239 -4.531 -6.366 1.00 97.38 103 CYS A C 1
ATOM 767 O O . CYS A 1 103 ? 3.868 -4.922 -5.382 1.00 97.38 103 CYS A O 1
ATOM 769 N N . HIS A 1 104 ? 2.066 -3.899 -6.277 1.00 97.69 104 HIS A N 1
ATOM 770 C CA . HIS A 1 104 ? 1.395 -3.502 -5.035 1.00 97.69 104 HIS A CA 1
ATOM 771 C C . HIS A 1 104 ? 2.326 -2.765 -4.049 1.00 97.69 104 HIS A C 1
ATOM 773 O O . HIS A 1 104 ? 2.298 -2.971 -2.829 1.00 97.69 104 HIS A O 1
ATOM 779 N N . LEU A 1 105 ? 3.186 -1.896 -4.601 1.00 97.69 105 LEU A N 1
ATOM 780 C CA . LEU A 1 105 ? 4.106 -1.043 -3.847 1.00 97.69 105 LEU A CA 1
ATOM 781 C C . LEU A 1 105 ? 3.450 0.309 -3.559 1.00 97.69 105 LEU A C 1
ATOM 783 O O . LEU A 1 105 ? 2.959 0.966 -4.473 1.00 97.69 105 LEU A O 1
ATOM 787 N N . PHE A 1 106 ? 3.509 0.720 -2.295 1.00 98.25 106 PHE A N 1
ATOM 788 C CA . PHE A 1 106 ? 2.989 1.985 -1.785 1.00 98.25 106 PHE A CA 1
ATOM 789 C C . PHE A 1 106 ? 4.113 2.680 -1.019 1.00 98.25 106 PHE A C 1
ATOM 791 O O . PHE A 1 106 ? 4.601 2.101 -0.044 1.00 98.25 106 PHE A O 1
ATOM 798 N N . ASP A 1 107 ? 4.519 3.873 -1.456 1.00 97.81 107 ASP A N 1
ATOM 799 C CA . ASP A 1 107 ? 5.492 4.706 -0.736 1.00 97.81 107 ASP A CA 1
ATOM 800 C C . ASP A 1 107 ? 5.051 6.183 -0.720 1.00 97.81 107 ASP A C 1
ATOM 802 O O . ASP A 1 107 ? 4.794 6.802 -1.754 1.00 97.81 107 ASP A O 1
ATOM 806 N N . ASP A 1 108 ? 4.893 6.724 0.484 1.00 96.94 108 ASP A N 1
ATOM 807 C CA . ASP A 1 108 ? 4.446 8.084 0.797 1.00 96.94 108 ASP A CA 1
ATOM 808 C C . ASP A 1 108 ? 5.632 8.999 1.145 1.00 96.94 108 ASP A C 1
ATOM 810 O O . ASP A 1 108 ? 5.442 10.166 1.487 1.00 96.94 108 ASP A O 1
ATOM 814 N N . GLU A 1 109 ? 6.864 8.483 1.091 1.00 95.62 109 GLU A N 1
ATOM 815 C CA . GLU A 1 109 ? 8.056 9.251 1.418 1.00 95.62 109 GLU A CA 1
ATOM 816 C C . GLU A 1 109 ? 8.373 10.314 0.353 1.00 95.62 109 GLU A C 1
ATOM 818 O O . GLU A 1 109 ? 8.487 10.013 -0.840 1.00 95.62 109 GLU A O 1
ATOM 823 N N . PRO A 1 110 ? 8.490 11.591 0.764 1.00 93.25 110 PRO A N 1
ATOM 824 C CA . PRO A 1 110 ? 8.744 12.678 -0.164 1.00 93.25 110 PRO A CA 1
ATOM 825 C C . PRO A 1 110 ? 10.161 12.595 -0.732 1.00 93.25 110 PRO A C 1
ATOM 827 O O . PRO A 1 110 ? 11.107 12.213 -0.050 1.00 93.25 110 PRO A O 1
ATOM 830 N N . GLY A 1 111 ? 10.313 13.005 -1.990 1.00 89.62 111 GLY A N 1
ATOM 831 C CA . GLY A 1 111 ? 11.619 13.062 -2.642 1.00 89.62 111 GLY A CA 1
ATOM 832 C C . GLY A 1 111 ? 12.180 11.708 -3.075 1.00 89.62 111 GLY A C 1
ATOM 833 O O . GLY A 1 111 ? 13.307 11.674 -3.548 1.00 89.62 111 GLY A O 1
ATOM 834 N N . LYS A 1 112 ? 11.424 10.611 -2.959 1.00 90.62 112 LYS A N 1
ATOM 835 C CA . LYS A 1 112 ? 11.727 9.357 -3.655 1.00 90.62 112 LYS A CA 1
ATOM 836 C C . LYS A 1 112 ? 11.043 9.350 -5.013 1.00 90.62 112 LYS A C 1
ATOM 838 O O . LYS A 1 112 ? 9.818 9.382 -5.093 1.00 90.62 112 LYS A O 1
ATOM 843 N N . ASP A 1 113 ? 11.844 9.281 -6.066 1.00 91.62 113 ASP A N 1
ATOM 844 C CA . ASP A 1 113 ? 11.346 9.067 -7.418 1.00 91.62 113 ASP A CA 1
ATOM 845 C C . ASP A 1 113 ? 11.365 7.562 -7.712 1.00 91.62 113 ASP A C 1
ATOM 847 O O . ASP A 1 113 ? 12.427 6.943 -7.806 1.00 91.62 113 ASP A O 1
ATOM 851 N N . ILE A 1 114 ? 10.182 6.951 -7.736 1.00 95.25 114 ILE A N 1
ATOM 852 C CA . ILE A 1 114 ? 9.994 5.514 -7.937 1.00 95.25 114 ILE A CA 1
ATOM 853 C C . ILE A 1 114 ? 9.216 5.330 -9.234 1.00 95.25 114 ILE A C 1
ATOM 855 O O . ILE A 1 114 ? 8.224 6.012 -9.470 1.00 95.25 114 ILE A O 1
ATOM 859 N N . TYR A 1 115 ? 9.631 4.367 -10.050 1.00 95.31 115 TYR A N 1
ATOM 860 C CA . TYR A 1 115 ? 8.911 3.983 -11.259 1.00 95.31 115 TYR A CA 1
ATOM 861 C C . TYR A 1 115 ? 8.857 2.465 -11.397 1.00 95.31 115 TYR A C 1
ATOM 863 O O . TYR A 1 115 ? 9.734 1.741 -10.920 1.00 95.31 115 TYR A O 1
ATOM 871 N N . HIS A 1 116 ? 7.821 1.958 -12.062 1.00 96.44 116 HIS A N 1
ATOM 872 C CA . HIS A 1 116 ? 7.740 0.554 -12.441 1.00 96.44 116 HIS A CA 1
ATOM 873 C C . HIS A 1 116 ? 8.486 0.335 -13.758 1.00 96.44 116 HIS A C 1
ATOM 875 O O . HIS A 1 116 ? 8.169 0.962 -14.764 1.00 96.44 116 HIS A O 1
ATOM 881 N N . CYS A 1 117 ? 9.469 -0.563 -13.765 1.00 96.88 117 CYS A N 1
ATOM 882 C CA . CYS A 1 117 ? 10.132 -0.987 -14.990 1.00 96.88 117 CYS A CA 1
ATOM 883 C C . CYS A 1 117 ? 9.360 -2.175 -15.592 1.00 96.88 117 CYS A C 1
ATOM 885 O O . CYS A 1 117 ? 9.435 -3.262 -15.011 1.00 96.88 117 CYS A O 1
ATOM 887 N N . PRO A 1 118 ? 8.675 -2.020 -16.742 1.00 95.50 118 PRO A N 1
ATOM 888 C CA . PRO A 1 118 ? 7.866 -3.091 -17.330 1.00 95.50 118 PRO A CA 1
ATOM 889 C C . PRO A 1 118 ? 8.716 -4.281 -17.793 1.00 95.50 118 PRO A C 1
ATOM 891 O O . PRO A 1 118 ? 8.283 -5.422 -17.693 1.00 95.50 118 PRO A O 1
ATOM 894 N N . PHE A 1 119 ? 9.962 -4.042 -18.215 1.00 96.19 119 PHE A N 1
ATOM 895 C CA . PHE A 1 119 ? 10.870 -5.101 -18.669 1.00 96.19 119 PHE A CA 1
ATOM 896 C C . PHE A 1 119 ? 11.405 -5.965 -17.525 1.00 96.19 119 PHE A C 1
ATOM 898 O O . PHE A 1 119 ? 11.554 -7.173 -17.669 1.00 96.19 119 PHE A O 1
ATOM 905 N N . CYS A 1 120 ? 11.703 -5.356 -16.374 1.00 96.31 120 CYS A N 1
ATOM 906 C CA . CYS A 1 120 ? 12.145 -6.098 -15.192 1.00 96.31 120 CYS A CA 1
ATOM 907 C C . CYS A 1 120 ? 10.976 -6.544 -14.302 1.00 96.31 120 CYS A C 1
ATOM 909 O O . CYS A 1 120 ? 11.204 -7.242 -13.317 1.00 96.31 120 CYS A O 1
ATOM 911 N N . ASN A 1 121 ? 9.759 -6.080 -14.599 1.00 95.06 121 ASN A N 1
ATOM 912 C CA . ASN A 1 121 ? 8.553 -6.241 -13.794 1.00 95.06 121 ASN A CA 1
ATOM 913 C C . ASN A 1 121 ? 8.752 -5.864 -12.308 1.00 95.06 121 ASN A C 1
ATOM 915 O O . ASN A 1 121 ? 8.221 -6.504 -11.403 1.00 95.06 121 ASN A O 1
ATOM 919 N N . VAL A 1 122 ? 9.554 -4.836 -12.019 1.00 96.25 122 VAL A N 1
ATOM 920 C CA . VAL A 1 122 ? 9.835 -4.384 -10.644 1.00 96.25 122 VAL A CA 1
ATOM 921 C C . VAL A 1 122 ? 9.890 -2.869 -10.560 1.00 96.25 122 VAL A C 1
ATOM 923 O O . VAL A 1 122 ? 10.316 -2.194 -11.499 1.00 96.25 122 VAL A O 1
ATOM 926 N N . CYS A 1 123 ? 9.502 -2.328 -9.407 1.00 96.75 123 CYS A N 1
ATOM 927 C CA . CYS A 1 123 ? 9.717 -0.919 -9.110 1.00 96.75 123 CYS A CA 1
ATOM 928 C C . CYS A 1 123 ? 11.191 -0.642 -8.805 1.00 96.75 123 CYS A C 1
ATOM 930 O O . CYS A 1 123 ? 11.828 -1.382 -8.053 1.00 96.75 123 CYS A O 1
ATOM 932 N N . ARG A 1 124 ? 11.718 0.438 -9.378 1.00 94.69 124 ARG A N 1
ATOM 933 C CA . ARG A 1 124 ? 13.083 0.926 -9.183 1.00 94.69 124 ARG A CA 1
ATOM 934 C C . ARG A 1 124 ? 13.036 2.373 -8.717 1.00 94.69 124 ARG A C 1
ATOM 936 O O . ARG A 1 124 ? 12.091 3.093 -9.024 1.00 94.69 124 ARG A O 1
ATOM 943 N N . TYR A 1 125 ? 14.077 2.785 -8.007 1.00 92.06 125 TYR A N 1
ATOM 944 C CA . TYR A 1 125 ? 14.331 4.198 -7.781 1.00 92.06 125 TYR A CA 1
ATOM 945 C C . TYR A 1 125 ? 14.932 4.789 -9.051 1.00 92.06 125 TYR A C 1
ATOM 947 O O . TYR A 1 125 ? 15.884 4.230 -9.606 1.00 92.06 125 TYR A O 1
ATOM 955 N N . ALA A 1 126 ? 14.385 5.904 -9.517 1.00 84.81 126 ALA A N 1
ATOM 956 C CA . ALA A 1 126 ? 15.107 6.749 -10.441 1.00 84.81 126 ALA A CA 1
ATOM 957 C C . ALA A 1 126 ? 16.295 7.338 -9.680 1.00 84.81 126 ALA A C 1
ATOM 959 O O . ALA A 1 126 ? 16.171 7.797 -8.540 1.00 84.81 126 ALA A O 1
ATOM 960 N N . ALA A 1 127 ? 17.474 7.275 -10.292 1.00 72.75 127 ALA A N 1
ATOM 961 C CA . ALA A 1 127 ? 18.600 8.031 -9.787 1.00 72.75 127 ALA A CA 1
ATOM 962 C C . ALA A 1 127 ? 18.208 9.502 -9.902 1.00 72.75 127 ALA A C 1
ATOM 964 O O . ALA A 1 127 ? 18.146 10.045 -11.004 1.00 72.75 127 ALA A O 1
ATOM 965 N N . ILE A 1 128 ? 17.909 10.132 -8.770 1.00 60.81 128 ILE A N 1
ATOM 966 C CA . ILE A 1 128 ? 17.796 11.580 -8.716 1.00 60.81 128 ILE A CA 1
ATOM 967 C C . ILE A 1 128 ? 19.205 12.080 -8.991 1.00 60.81 128 ILE A C 1
ATOM 969 O O . ILE A 1 128 ? 20.036 12.172 -8.085 1.00 60.81 128 ILE A O 1
ATOM 973 N N . VAL A 1 129 ? 19.488 12.385 -10.254 1.00 53.59 129 VAL A N 1
ATOM 974 C CA . VAL A 1 129 ? 20.526 13.349 -10.580 1.00 53.59 129 VAL A CA 1
ATOM 975 C C . VAL A 1 129 ? 20.028 14.660 -9.990 1.00 53.59 129 VAL A C 1
ATOM 977 O O . VAL A 1 129 ? 19.303 15.428 -10.615 1.00 53.59 129 VAL A O 1
ATOM 980 N N . ARG A 1 130 ? 20.330 14.894 -8.707 1.00 54.47 130 ARG A N 1
ATOM 981 C CA . ARG A 1 130 ? 20.249 16.248 -8.168 1.00 54.47 130 ARG A CA 1
ATOM 982 C C . ARG A 1 130 ? 21.083 17.077 -9.135 1.00 54.47 130 ARG A C 1
ATOM 984 O O . ARG A 1 130 ? 22.189 16.664 -9.469 1.00 54.47 130 ARG A O 1
ATOM 991 N N . ALA A 1 131 ? 20.530 18.176 -9.636 1.00 51.88 131 ALA A N 1
ATOM 992 C CA . ALA A 1 131 ? 21.157 19.044 -10.630 1.00 51.88 131 ALA A CA 1
ATOM 993 C C . ALA A 1 131 ? 22.376 19.811 -10.066 1.00 51.88 131 ALA A C 1
ATOM 995 O O . ALA A 1 131 ? 22.517 21.012 -10.251 1.00 51.88 131 ALA A O 1
ATOM 996 N N . ALA A 1 132 ? 23.257 19.120 -9.352 1.00 52.34 132 ALA A N 1
ATOM 997 C CA . ALA A 1 132 ? 24.556 19.575 -8.924 1.00 52.34 132 ALA A CA 1
ATOM 998 C C . ALA A 1 132 ? 25.536 18.470 -9.331 1.00 52.34 132 ALA A C 1
ATOM 1000 O O . ALA A 1 132 ? 25.507 17.381 -8.770 1.00 52.34 132 ALA A O 1
ATOM 1001 N N . THR A 1 133 ? 26.333 18.783 -10.354 1.00 46.50 133 THR A N 1
ATOM 1002 C CA . THR A 1 133 ? 27.457 18.014 -10.912 1.00 46.50 133 THR A CA 1
ATOM 1003 C C . THR A 1 133 ? 27.112 16.731 -11.679 1.00 46.50 133 THR A C 1
ATOM 1005 O O . THR A 1 133 ? 27.266 15.600 -11.226 1.00 46.50 133 THR A O 1
ATOM 1008 N N . VAL A 1 134 ? 26.768 16.911 -12.958 1.00 48.09 134 VAL A N 1
ATOM 1009 C CA . VAL A 1 134 ? 27.036 15.887 -13.976 1.00 48.09 134 VAL A CA 1
ATOM 1010 C C . VAL A 1 134 ? 28.558 15.734 -14.080 1.00 48.09 134 VAL A C 1
ATOM 1012 O O . VAL A 1 134 ? 29.216 16.532 -14.739 1.00 48.09 134 VAL A O 1
ATOM 1015 N N . ILE A 1 135 ? 29.132 14.729 -13.419 1.00 54.75 135 ILE A N 1
ATOM 1016 C CA . ILE A 1 135 ? 30.447 14.199 -13.801 1.00 54.75 135 ILE A CA 1
ATOM 1017 C C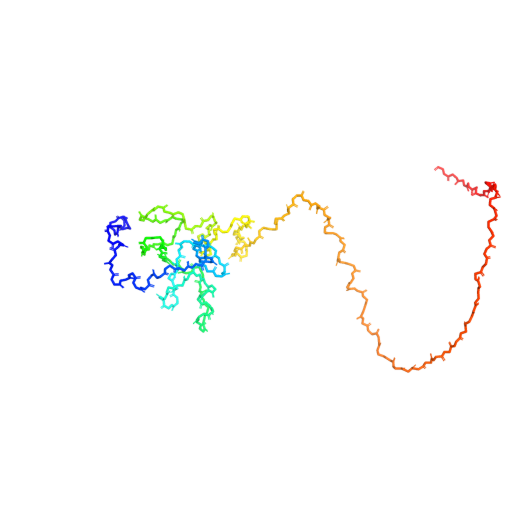 . ILE A 1 135 ? 30.168 12.979 -14.691 1.00 54.75 135 ILE A C 1
ATOM 1019 O O . ILE A 1 135 ? 29.536 12.028 -14.222 1.00 54.75 135 ILE A O 1
ATOM 1023 N N . PRO A 1 136 ? 30.556 12.990 -15.978 1.00 51.06 136 PRO A N 1
ATOM 1024 C CA . PRO A 1 136 ? 30.214 11.918 -16.901 1.00 51.06 136 PRO A CA 1
ATOM 1025 C C . PRO A 1 136 ? 30.839 10.575 -16.492 1.00 51.06 136 PRO A C 1
ATOM 1027 O O . PRO A 1 136 ? 32.038 10.447 -16.246 1.00 51.06 136 PRO A O 1
ATOM 1030 N N . TYR A 1 137 ? 29.990 9.547 -16.466 1.00 52.91 137 TYR A N 1
ATOM 1031 C CA . TYR A 1 137 ? 30.300 8.135 -16.238 1.00 52.91 137 TYR A CA 1
ATOM 1032 C C . TYR A 1 137 ? 31.070 7.528 -17.432 1.00 52.91 137 TYR A C 1
ATOM 1034 O O . TYR A 1 137 ? 30.540 6.700 -18.166 1.00 52.91 137 TYR A O 1
ATOM 1042 N N . GLN A 1 138 ? 32.322 7.930 -17.672 1.00 59.44 138 GLN A N 1
ATOM 1043 C CA . GLN A 1 138 ? 33.152 7.301 -18.718 1.00 59.44 138 GLN A CA 1
ATOM 1044 C C . GLN A 1 138 ? 34.579 6.912 -18.306 1.00 59.44 138 GLN A C 1
ATOM 1046 O O . GLN A 1 138 ? 35.402 6.651 -19.175 1.00 59.44 138 GLN A O 1
ATOM 1051 N N . GLN A 1 139 ? 34.899 6.763 -17.015 1.00 55.56 139 GLN A N 1
ATOM 1052 C CA . GLN A 1 139 ? 36.262 6.356 -16.616 1.00 55.56 139 GLN A CA 1
ATOM 1053 C C . GLN A 1 139 ? 36.336 5.313 -15.488 1.00 55.56 139 GLN A C 1
ATOM 1055 O O . GLN A 1 139 ? 37.106 5.454 -14.548 1.00 55.56 139 GLN A O 1
ATOM 1060 N N . SER A 1 140 ? 35.581 4.210 -15.575 1.00 50.41 140 SER A N 1
ATOM 1061 C CA . SER A 1 140 ? 35.812 3.054 -14.677 1.00 50.41 140 SER A CA 1
ATOM 1062 C C . SER A 1 140 ? 35.889 1.682 -15.361 1.00 50.41 140 SER A C 1
ATOM 1064 O O . SER A 1 140 ? 35.883 0.649 -14.691 1.00 50.41 140 SER A O 1
ATOM 1066 N N . ARG A 1 141 ? 36.061 1.633 -16.692 1.00 55.78 141 ARG A N 1
ATOM 1067 C CA . ARG A 1 141 ? 36.313 0.384 -17.446 1.00 55.78 141 ARG A CA 1
ATOM 1068 C C . ARG A 1 141 ? 37.725 0.273 -18.046 1.00 55.78 141 ARG A C 1
ATOM 1070 O O . ARG A 1 141 ? 37.881 -0.301 -19.113 1.00 55.78 141 ARG A O 1
ATOM 1077 N N . GLN A 1 142 ? 38.759 0.766 -17.362 1.00 51.00 142 GLN A N 1
ATOM 1078 C CA . GLN A 1 142 ? 40.163 0.513 -17.752 1.00 51.00 142 GLN A CA 1
ATOM 1079 C C . GLN A 1 142 ? 41.067 0.053 -16.590 1.00 51.00 142 GLN A C 1
ATOM 1081 O O . GLN A 1 142 ? 42.279 0.196 -16.650 1.00 51.00 142 GLN A O 1
ATOM 1086 N N . ALA A 1 143 ? 40.504 -0.556 -15.540 1.00 48.66 143 ALA A N 1
ATOM 1087 C CA . ALA A 1 143 ? 41.289 -1.114 -14.426 1.00 48.66 143 ALA A CA 1
ATOM 1088 C C . ALA A 1 143 ? 40.940 -2.582 -14.109 1.00 48.66 143 ALA A C 1
ATOM 1090 O O . ALA A 1 143 ? 40.909 -2.989 -12.951 1.00 48.66 143 ALA A O 1
ATOM 1091 N N . ARG A 1 144 ? 40.630 -3.395 -15.130 1.00 51.41 144 ARG A N 1
ATOM 1092 C CA . ARG A 1 144 ? 40.404 -4.848 -14.974 1.00 51.41 144 ARG A CA 1
ATOM 1093 C C . ARG A 1 144 ? 41.078 -5.701 -16.056 1.00 51.41 144 ARG A C 1
ATOM 1095 O O . ARG A 1 144 ? 40.536 -6.715 -16.467 1.00 51.41 144 ARG A O 1
ATOM 1102 N N . THR A 1 145 ? 42.283 -5.318 -16.475 1.00 48.56 145 THR A N 1
ATOM 1103 C CA . THR A 1 145 ? 43.187 -6.182 -17.256 1.00 48.56 145 THR A CA 1
ATOM 1104 C C . THR A 1 145 ? 44.651 -5.892 -16.911 1.00 48.56 145 THR A C 1
ATOM 1106 O O . THR A 1 145 ? 45.394 -5.376 -17.735 1.00 48.56 145 THR A O 1
ATOM 1109 N N . ASN A 1 146 ? 45.061 -6.155 -15.670 1.00 46.16 146 ASN A N 1
ATOM 1110 C CA . ASN A 1 146 ? 46.420 -6.619 -15.357 1.00 46.16 146 ASN A CA 1
ATOM 1111 C C . ASN A 1 146 ? 46.504 -6.949 -13.869 1.00 46.16 146 ASN A C 1
ATOM 1113 O O . ASN A 1 146 ? 46.488 -6.066 -13.020 1.00 46.16 146 ASN A O 1
ATOM 1117 N N . GLY A 1 147 ? 46.536 -8.238 -13.552 1.00 42.03 147 GLY A N 1
ATOM 1118 C CA . GLY A 1 147 ? 46.565 -8.696 -12.168 1.00 42.03 147 GLY A CA 1
ATOM 1119 C C . GLY A 1 147 ? 46.401 -10.202 -12.039 1.00 42.03 147 GLY A C 1
ATOM 1120 O O . GLY A 1 147 ? 45.617 -10.664 -11.219 1.00 42.03 147 GLY A O 1
ATOM 1121 N N . GLN A 1 148 ? 47.106 -10.978 -12.863 1.00 43.53 148 GLN A N 1
ATOM 1122 C CA . GLN A 1 148 ? 47.359 -12.382 -12.563 1.00 43.53 148 GLN A CA 1
ATOM 1123 C C . GLN A 1 148 ? 48.827 -12.721 -12.819 1.00 43.53 148 GLN A C 1
ATOM 1125 O O . GLN A 1 148 ? 49.338 -12.462 -13.904 1.00 43.53 148 GLN A O 1
ATOM 1130 N N . ARG A 1 149 ? 49.401 -13.428 -11.829 1.00 39.34 149 ARG A N 1
ATOM 1131 C CA . ARG A 1 149 ? 50.743 -14.043 -11.746 1.00 39.34 149 ARG A CA 1
ATOM 1132 C C . ARG A 1 149 ? 51.813 -13.022 -11.302 1.00 39.34 149 ARG A C 1
ATOM 1134 O O . ARG A 1 149 ? 51.921 -11.969 -11.899 1.00 39.34 149 ARG A O 1
ATOM 1141 N N . GLN A 1 150 ? 52.614 -13.229 -10.255 1.00 38.00 150 GLN A N 1
ATOM 1142 C CA . GLN A 1 150 ? 53.218 -14.461 -9.734 1.00 38.00 150 GLN A CA 1
ATOM 1143 C C . GLN A 1 150 ? 53.501 -14.353 -8.218 1.00 38.00 150 GLN A C 1
ATOM 1145 O O . GLN A 1 150 ? 53.716 -13.265 -7.692 1.00 38.00 150 GLN A O 1
ATOM 1150 N N . ARG A 1 151 ? 53.502 -15.507 -7.534 1.00 36.47 151 ARG A N 1
ATOM 1151 C CA . ARG A 1 151 ? 54.091 -15.720 -6.199 1.00 36.47 151 ARG A CA 1
ATOM 1152 C C . ARG A 1 151 ? 55.618 -15.808 -6.327 1.00 36.47 151 ARG A C 1
ATOM 1154 O O . ARG A 1 151 ? 56.082 -16.402 -7.297 1.00 36.47 151 ARG A O 1
ATOM 1161 N N . GLY A 1 152 ? 56.360 -15.335 -5.327 1.00 33.12 152 GLY A N 1
ATOM 1162 C CA . GLY A 1 152 ? 57.792 -15.606 -5.174 1.00 33.12 152 GLY A CA 1
ATOM 1163 C C . GLY A 1 152 ? 58.408 -14.831 -4.009 1.00 33.12 152 GLY A C 1
ATOM 1164 O O . GLY A 1 152 ? 58.419 -13.606 -4.028 1.00 33.12 152 GLY A O 1
ATOM 1165 N N . ASP A 1 153 ? 58.871 -15.565 -2.999 1.00 39.19 153 ASP A N 1
ATOM 1166 C CA . ASP A 1 153 ? 59.527 -15.090 -1.780 1.00 39.19 153 ASP A CA 1
ATOM 1167 C C . ASP A 1 153 ? 60.964 -14.574 -2.001 1.00 39.19 153 ASP A C 1
ATOM 1169 O O . ASP A 1 153 ? 61.615 -14.898 -2.991 1.00 39.19 153 ASP A O 1
ATOM 1173 N N . ALA A 1 154 ? 61.465 -13.911 -0.948 1.00 33.91 154 ALA A N 1
ATOM 1174 C CA . ALA A 1 154 ? 62.864 -13.766 -0.520 1.00 33.91 154 ALA A CA 1
ATOM 1175 C C . ALA A 1 154 ? 63.585 -12.428 -0.798 1.00 33.91 154 ALA A C 1
ATOM 1177 O O . ALA A 1 154 ? 64.005 -12.112 -1.901 1.00 33.91 154 ALA A O 1
ATOM 1178 N N . ARG A 1 155 ? 63.808 -11.713 0.319 1.00 42.78 155 ARG A N 1
ATOM 1179 C CA . ARG A 1 155 ? 65.085 -11.129 0.779 1.00 42.78 155 ARG A CA 1
ATOM 1180 C C . ARG A 1 155 ? 65.989 -10.508 -0.294 1.00 42.78 155 ARG A C 1
ATOM 1182 O O . ARG A 1 155 ? 66.649 -11.245 -1.008 1.00 42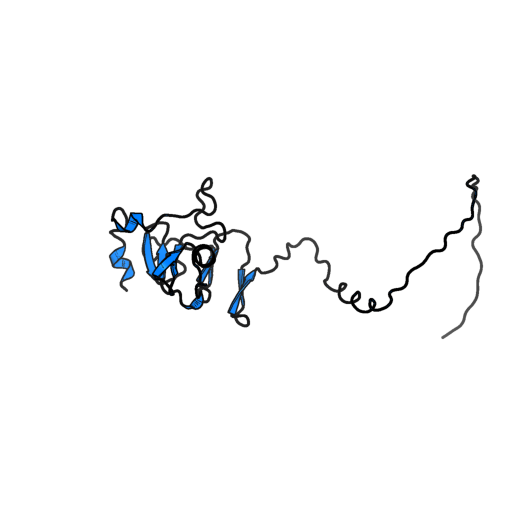.78 155 ARG A O 1
ATOM 1189 N N . THR A 1 156 ? 66.184 -9.187 -0.240 1.00 39.78 156 THR A N 1
ATOM 1190 C CA . THR A 1 156 ? 67.512 -8.531 -0.150 1.00 39.78 156 THR A CA 1
ATOM 1191 C C . THR A 1 156 ? 67.309 -7.042 0.159 1.00 39.78 156 THR A C 1
ATOM 1193 O O . THR A 1 156 ? 66.657 -6.323 -0.590 1.00 39.78 156 THR A O 1
ATOM 1196 N N . ALA A 1 157 ? 67.855 -6.591 1.286 1.00 37.22 157 ALA A N 1
ATOM 1197 C CA . ALA A 1 157 ? 68.094 -5.187 1.597 1.00 37.22 157 ALA A CA 1
ATOM 1198 C C . ALA A 1 157 ? 69.481 -4.791 1.073 1.00 37.22 157 ALA A C 1
ATOM 1200 O O . ALA A 1 157 ? 70.377 -5.625 1.148 1.00 37.22 157 ALA A O 1
ATOM 1201 N N . CYS A 1 158 ? 69.695 -3.544 0.644 1.00 31.56 158 CYS A N 1
ATOM 1202 C CA . CYS A 1 158 ? 70.895 -2.774 1.004 1.00 31.56 158 CYS A CA 1
ATOM 1203 C C . CYS A 1 158 ? 70.773 -1.308 0.559 1.00 31.56 158 CYS A C 1
ATOM 1205 O O . CYS A 1 158 ? 70.022 -0.970 -0.349 1.00 31.56 158 CYS A O 1
ATOM 1207 N N . MET A 1 159 ? 71.512 -0.471 1.270 1.00 35.31 159 MET A N 1
ATOM 1208 C CA . MET A 1 159 ? 71.490 0.983 1.359 1.00 35.31 159 MET A CA 1
ATOM 1209 C C . MET A 1 159 ? 72.116 1.721 0.166 1.00 35.31 159 MET A C 1
ATOM 1211 O O . MET A 1 159 ? 72.880 1.124 -0.586 1.00 35.31 159 MET A O 1
ATOM 1215 N N . LEU A 1 160 ? 71.895 3.046 0.112 1.00 41.53 160 LEU A N 1
ATOM 1216 C CA . LEU A 1 160 ? 72.916 4.120 0.259 1.00 41.53 160 LEU A CA 1
ATOM 1217 C C . LEU A 1 160 ? 72.309 5.456 -0.244 1.00 41.53 160 LEU A C 1
ATOM 1219 O O . LEU A 1 160 ? 71.857 5.529 -1.379 1.00 41.53 160 LEU A O 1
ATOM 1223 N N . THR A 1 161 ? 71.999 6.416 0.651 1.00 40.00 161 THR A N 1
ATOM 1224 C CA . THR A 1 161 ? 72.776 7.649 0.995 1.00 40.00 161 THR A CA 1
ATOM 1225 C C . THR A 1 161 ? 72.938 8.638 -0.169 1.00 40.00 161 THR A C 1
ATOM 1227 O O . THR A 1 161 ? 73.206 8.208 -1.275 1.00 40.00 161 THR A O 1
ATOM 1230 N N . LEU A 1 162 ? 72.928 9.970 -0.051 1.00 38.88 162 LEU A N 1
ATOM 1231 C CA . LEU A 1 162 ? 72.813 10.984 1.010 1.00 38.88 162 LEU A CA 1
ATOM 1232 C C . LEU A 1 162 ? 72.838 12.354 0.283 1.00 38.88 162 LEU A C 1
ATOM 1234 O O . LEU A 1 162 ? 73.368 12.429 -0.820 1.00 38.88 162 LEU A O 1
ATOM 1238 N N . ALA A 1 163 ? 72.446 13.426 0.992 1.00 36.44 163 ALA A N 1
ATOM 1239 C CA . ALA A 1 163 ? 72.868 14.828 0.783 1.00 36.44 163 ALA A CA 1
ATOM 1240 C C . ALA A 1 163 ? 72.316 15.564 -0.466 1.00 36.44 163 ALA A C 1
ATOM 1242 O O . ALA A 1 163 ? 72.187 14.996 -1.534 1.00 36.44 163 ALA A O 1
ATOM 1243 N N . LYS A 1 164 ? 72.001 16.865 -0.456 1.00 41.41 164 LYS A N 1
ATOM 1244 C CA . LYS A 1 164 ? 72.144 17.964 0.513 1.00 41.41 164 LYS A CA 1
ATOM 1245 C C . LYS A 1 164 ? 71.228 19.094 0.018 1.00 41.41 164 LYS A C 1
ATOM 1247 O O . LYS A 1 164 ? 71.216 19.391 -1.172 1.00 41.41 164 LYS A O 1
ATOM 1252 N N . ALA A 1 165 ? 70.513 19.745 0.928 1.00 38.53 165 ALA A N 1
ATOM 1253 C CA . ALA A 1 165 ? 69.964 21.077 0.703 1.00 38.53 165 ALA A CA 1
ATOM 1254 C C . ALA A 1 165 ? 71.088 22.118 0.847 1.00 38.53 165 ALA A C 1
ATOM 1256 O O . ALA A 1 165 ? 71.916 21.957 1.741 1.00 38.53 165 ALA A O 1
ATOM 1257 N N . CYS A 1 166 ? 71.104 23.154 0.002 1.00 36.06 166 CYS A N 1
ATOM 1258 C CA . CYS A 1 166 ? 71.527 24.521 0.339 1.00 36.06 166 CYS A CA 1
ATOM 1259 C C . CYS A 1 166 ? 71.315 25.466 -0.861 1.00 36.06 166 CYS A C 1
ATOM 1261 O O . CYS A 1 166 ? 71.990 25.345 -1.873 1.00 36.06 166 CYS A O 1
ATOM 1263 N N . LEU A 1 167 ? 70.357 26.383 -0.689 1.00 38.72 167 LEU A N 1
ATOM 1264 C CA . LEU A 1 167 ? 70.461 27.837 -0.889 1.00 38.72 167 LEU A CA 1
ATOM 1265 C C . LEU A 1 167 ? 71.137 28.382 -2.165 1.00 38.72 167 LEU A C 1
ATOM 1267 O O . LEU A 1 167 ? 72.339 28.236 -2.350 1.00 38.72 167 LEU A O 1
ATOM 1271 N N . GLY A 1 168 ? 70.388 29.198 -2.920 1.00 32.25 168 GLY A N 1
ATOM 1272 C CA . GLY A 1 168 ? 70.974 30.257 -3.752 1.00 32.25 168 GLY A CA 1
ATOM 1273 C C . GLY A 1 168 ? 70.222 30.561 -5.048 1.00 32.25 168 GLY A C 1
ATOM 1274 O O . GLY A 1 168 ? 70.578 30.049 -6.100 1.00 32.25 168 GLY A O 1
ATOM 1275 N N . TRP A 1 169 ? 69.206 31.425 -4.987 1.00 34.72 169 TRP A N 1
ATOM 1276 C CA . TRP A 1 169 ? 68.784 32.245 -6.139 1.00 34.72 169 TRP A CA 1
ATOM 1277 C C . TRP A 1 169 ? 69.848 33.335 -6.385 1.00 34.72 169 TRP A C 1
ATOM 1279 O O . TRP A 1 169 ? 70.435 33.803 -5.408 1.00 34.72 169 TRP A O 1
ATOM 1289 N N . PRO A 1 170 ? 70.127 33.741 -7.640 1.00 43.66 170 PRO A N 1
ATOM 1290 C CA . PRO A 1 170 ? 69.277 34.721 -8.334 1.00 43.66 170 PRO A CA 1
ATOM 1291 C C . PRO A 1 170 ? 69.021 34.359 -9.812 1.00 43.66 170 PRO A C 1
ATOM 1293 O O . PRO A 1 170 ? 69.854 33.777 -10.493 1.00 43.66 170 PRO A O 1
ATO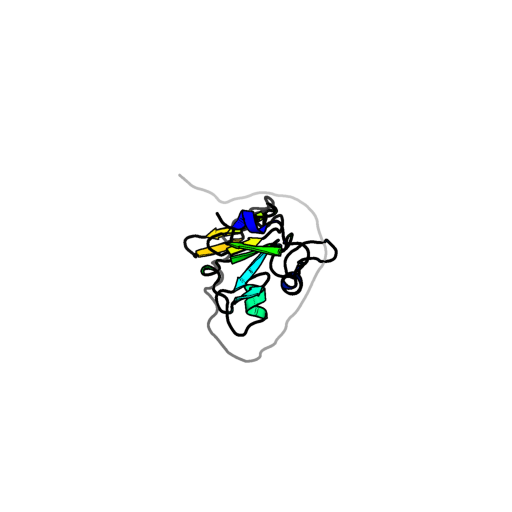M 1296 N N . SER A 1 171 ? 67.798 34.567 -10.308 1.00 45.06 171 SER A N 1
ATOM 1297 C CA . SER A 1 171 ? 67.451 35.717 -11.161 1.00 45.06 171 SER A CA 1
ATOM 1298 C C . SER A 1 171 ? 68.578 36.119 -12.109 1.00 45.06 171 SER A C 1
ATOM 1300 O O . SER A 1 171 ? 69.486 36.810 -11.673 1.00 45.06 171 SER A O 1
ATOM 1302 N N . VAL A 1 172 ? 68.503 35.705 -13.375 1.00 41.00 172 VAL A N 1
ATOM 1303 C CA . VAL A 1 172 ? 68.521 36.593 -14.548 1.00 41.00 172 VAL A CA 1
ATOM 1304 C C . VAL A 1 172 ? 68.511 35.770 -15.845 1.00 41.00 172 VAL A C 1
ATOM 1306 O O . VAL A 1 172 ? 69.396 34.965 -16.088 1.00 41.00 172 VAL A O 1
ATOM 1309 N N . TYR A 1 173 ? 67.536 36.092 -16.695 1.00 39.28 173 TYR A N 1
ATOM 1310 C CA . TYR A 1 173 ? 67.681 36.237 -18.144 1.00 39.28 173 TYR A CA 1
ATOM 1311 C C . TYR A 1 173 ? 67.896 35.032 -19.095 1.00 39.28 173 TYR A C 1
ATOM 1313 O O . TYR A 1 173 ? 68.607 34.070 -18.845 1.00 39.28 173 TYR A O 1
ATOM 1321 N N . PHE A 1 174 ? 67.335 35.273 -20.286 1.00 39.09 174 PHE A N 1
ATOM 1322 C CA . PHE A 1 174 ? 67.631 34.727 -21.614 1.00 39.09 174 PHE A CA 1
ATOM 1323 C C . PHE A 1 174 ? 66.951 33.423 -22.064 1.00 39.09 174 PHE A C 1
ATOM 1325 O O . PHE A 1 174 ? 67.480 32.320 -22.040 1.00 39.09 174 PHE A O 1
ATOM 1332 N N . SER A 1 175 ? 65.744 33.651 -22.584 1.00 41.00 175 SER A N 1
ATOM 1333 C CA . SER A 1 175 ? 65.270 33.256 -23.917 1.00 41.00 175 SER A CA 1
ATOM 1334 C C . SER A 1 175 ? 66.315 32.895 -24.992 1.00 41.00 175 SER A C 1
ATOM 1336 O O . SER A 1 175 ? 67.370 33.522 -25.069 1.00 41.00 175 SER A O 1
ATOM 1338 N N . CYS A 1 176 ? 65.837 32.061 -25.936 1.00 34.22 176 CYS A N 1
ATOM 1339 C CA . CYS A 1 176 ? 66.371 31.711 -27.268 1.00 34.22 176 CYS A CA 1
ATOM 1340 C C . CYS A 1 176 ? 67.489 30.643 -27.244 1.00 34.22 176 CYS A C 1
ATOM 1342 O O . CYS A 1 176 ? 68.411 30.732 -26.455 1.00 34.22 176 CYS A O 1
ATOM 1344 N N . TRP A 1 177 ? 67.507 29.596 -28.079 1.00 38.81 177 TRP A N 1
ATOM 1345 C CA . TRP A 1 177 ? 66.995 29.452 -29.448 1.00 38.81 177 TRP A CA 1
ATOM 1346 C C . TRP A 1 177 ? 67.064 27.952 -29.897 1.00 38.81 177 TRP A C 1
ATOM 1348 O O . TRP A 1 177 ? 67.144 27.095 -29.022 1.00 38.81 177 TRP A O 1
ATOM 1358 N N . PRO A 1 178 ? 66.970 27.568 -31.190 1.00 58.62 178 PRO A N 1
ATOM 1359 C CA . PRO A 1 178 ? 65.856 26.806 -31.768 1.00 58.62 178 PRO A CA 1
ATOM 1360 C C . PRO A 1 178 ? 66.281 25.455 -32.396 1.00 58.62 178 PRO A C 1
ATOM 1362 O O . PRO A 1 178 ? 67.454 25.111 -32.432 1.00 58.62 178 PRO A O 1
ATOM 1365 N N . CYS A 1 179 ? 65.336 24.739 -33.010 1.00 38.84 179 CYS A N 1
ATOM 1366 C CA . CYS A 1 179 ? 65.537 24.023 -34.283 1.00 38.84 179 CYS A CA 1
ATOM 1367 C C . CYS A 1 179 ? 64.142 23.848 -34.909 1.00 38.84 179 CYS A C 1
ATOM 1369 O O . CYS A 1 179 ? 63.271 23.234 -34.304 1.00 38.84 179 CYS A O 1
ATOM 1371 N N . LEU A 1 180 ? 63.802 24.658 -35.918 1.00 45.06 180 LEU A N 1
ATOM 1372 C CA . LEU A 1 180 ? 63.901 24.318 -37.350 1.00 45.06 180 LEU A CA 1
ATOM 1373 C C . LEU A 1 180 ? 63.002 23.112 -37.682 1.00 45.06 180 LEU A C 1
ATOM 1375 O O . LEU A 1 180 ? 63.304 22.001 -37.274 1.00 45.06 180 LEU A O 1
ATOM 1379 N N . ALA A 1 181 ? 61.788 23.352 -38.197 1.00 41.62 181 ALA A N 1
ATOM 1380 C CA . ALA A 1 181 ? 61.455 23.493 -39.631 1.00 41.62 181 ALA A CA 1
ATOM 1381 C C . ALA A 1 181 ? 61.428 22.103 -40.324 1.00 41.62 181 ALA A C 1
ATOM 1383 O O . ALA A 1 181 ? 62.193 21.228 -39.954 1.00 41.62 181 ALA A O 1
ATOM 1384 N N . ILE A 1 182 ? 60.590 21.749 -41.300 1.00 41.03 182 ILE A N 1
ATOM 1385 C CA . ILE A 1 182 ? 59.944 22.440 -42.427 1.00 41.03 182 ILE A CA 1
ATOM 1386 C C . ILE A 1 182 ? 58.707 21.549 -42.860 1.00 41.03 182 ILE A C 1
ATOM 1388 O O . ILE A 1 182 ? 58.297 20.709 -42.063 1.00 41.03 182 ILE A O 1
ATOM 1392 N N . PRO A 1 183 ? 58.132 21.647 -44.083 1.00 57.03 183 PRO A N 1
ATOM 1393 C CA . PRO A 1 183 ? 56.779 22.107 -44.467 1.00 57.03 183 PRO A CA 1
ATOM 1394 C C . PRO A 1 183 ? 55.789 20.940 -44.773 1.00 57.03 183 PRO A C 1
ATOM 1396 O O . PRO A 1 183 ? 56.176 19.777 -44.705 1.00 57.03 183 PRO A O 1
ATOM 1399 N N . LEU A 1 184 ? 54.489 21.129 -45.032 1.00 44.16 184 LEU A N 1
ATOM 1400 C CA . LEU A 1 184 ? 53.779 21.816 -46.132 1.00 44.16 184 LEU A CA 1
ATOM 1401 C C . LEU A 1 184 ? 52.364 22.195 -45.679 1.00 44.16 184 LEU A C 1
ATOM 1403 O O . LEU A 1 184 ? 51.765 21.392 -44.928 1.00 44.16 184 LEU A O 1
#

Radius of gyration: 32.89 Å; chains: 1; bounding box: 95×55×64 Å

Foldseek 3Di:
DCQAVPQPPLPDDPLVVQLAFDACDVVVPFTAHVVAGWFKWFQFPVPRHTGRDQVRVVVVDPDGGQQQPTFWIAGNVRGDIDGQDQARPRPRDGGAPDADNRRRDHHNDPPFAWDQDPVVRDIDTDPPPPVDDPPDPDPDPPPPPDDDDDDDDDDDDDDDDDDDDDDDDDDDDDDDDDDDDDDD

Secondary structure (DSSP, 8-state):
-GGGGGGGG-SS-GGGGTS---EEETTTTEEB-SS-B-SEEEEPTTT--EESSHHHHHHHSSS---SSS--EEEETTT--EEES-SB-TTT--BS-SEEETTTTEEE--TT--EEEETTTTEEEE-----SS----S-SSSSSSS---------------------------------------

Sequence (184 aa):
DDCTKSCAAAAGSLADSIIRRSFHDAAAGILGCKHYRRKCQLVAPCCGKIFTCRLCHDDACDHRMDRYAVSEMYCMMCGIRQPVGPKCCCCGVAMARYVCNICHLFDDEPGKDIYHCPFCNVCRYAAIVRAATVIPYQQSRQARTNGQRQRGDARTACMLTLAKACLGWPSVYFSCWPCLAIPL

InterPro domains:
  IPR008913 Zinc finger, CHY-type [PF05495] (33-98)
  IPR008913 Zinc finger, CHY-type [PS51266] (26-93)
  IPR017921 Zinc finger, CTCHY-type [PS51270] (95-162)
  IPR037274 Zinc finger, CHY-type superfamily [SSF161219] (26-94)
  IPR037275 Zinc finger, CTCHY-type superfamily [SSF161245] (96-126)

Organism: NCBI:txid1737510

pLDDT: mean 75.6, std 24.7, range [31.56, 98.25]